Protein AF-A0A291DCD2-F1 (afdb_monomer)

Sequence (200 aa):
MTTTWNVEERHLKALTCTVEKMEAAGEKPYAVVFTERDSWAWDHTIKTLWKEEFGTLEDILHWFQSDPKPAQKDFCETISGGHRDSGEQLYAAPSVPVKEDVYIWWNHDELTGEPGPRTVLVDAGYADEDDLSNPHSEEWEDMERLTVHSEPLPLTVENLSVYMTEEVFTQYQDERIELIPARQVLEELTEHFAQQTEQD

Foldseek 3Di:
DAEEEPDDPVCLVVQVVQCVVCVVVVAFKKWKKKWFDDPVPNPYIYIYTPVSHIDGLVVVLVCCVPPPDPVPPDQWPKDAQQAHPVGKGKALAQLHGDHAIKTAGLPVVPDPDDPDKGKIFIDPPPDDPVQSNDRPRPVRVVTDIGIIDNDGDDRDSVSVQVQQVDQSVDDPGRIHIHIGGSVVVSVVVVVNVVVVVVVD

Mean predicted aligned error: 9.65 Å

Organism: NCBI:txid43675

Secondary structure (DSSP, 8-state):
-EEEESS-HHHHHHHHHHHHHHHHTT---EEEEEEEE-TTTSSEEEEEEGGG--B-HHHHHHHHHHS--GGG--SEEEESTTB-TTSPEEEEETTEE--S-EEEETTGGG-TT-S--EEEEEE-S-S-HHHHH-TT-THHHHSEEEEEBSSPPP--HHHHHHHTTS--S-SS-SEEEEEEEHHHHHHHHHHHHHHHHHH-

Nearest PDB structures (foldseek):
  5zva-assembly1_A  TM=4.370E-01  e=6.089E+00  Homo sapiens
  8fn6-assembly1_1  TM=2.589E-01  e=4.465E+00  Trypanosoma brucei

Solvent-accessible surface area (backbone atoms only — not comparable to full-atom values): 11628 Å² total; per-residue (Å²): 119,53,75,48,62,77,71,55,78,87,48,50,65,57,54,52,52,50,51,54,53,39,46,74,73,73,47,66,47,28,28,48,34,39,39,31,45,40,90,89,65,84,45,36,36,43,36,35,58,46,93,76,53,69,31,40,62,66,51,48,52,49,43,55,74,73,61,67,53,82,82,56,72,51,72,24,55,76,26,62,62,20,37,44,96,90,64,37,44,33,20,66,46,70,69,35,70,36,68,58,61,35,17,36,48,81,61,56,93,78,57,83,86,72,84,72,69,43,69,30,38,41,46,86,74,84,68,52,74,71,48,50,70,36,64,81,39,70,63,69,76,73,41,50,75,44,71,32,26,81,58,72,66,71,91,41,65,70,55,49,59,61,50,27,74,44,74,78,58,72,92,84,56,55,52,42,59,36,66,40,51,37,69,60,54,52,50,53,52,52,52,53,54,54,54,55,66,74,76,111

Radius of gyration: 22.14 Å; Cα contacts (8 Å, |Δi|>4): 299; chains: 1; bounding box: 52×40×58 Å

Structure (mmCIF, N/CA/C/O backbone):
data_AF-A0A291DCD2-F1
#
_entry.id   AF-A0A291DCD2-F1
#
loop_
_atom_site.group_PDB
_atom_site.id
_atom_site.type_symbol
_atom_site.label_atom_id
_atom_site.label_alt_id
_atom_site.label_comp_id
_atom_site.label_asym_id
_atom_site.label_entity_id
_atom_site.label_seq_id
_atom_site.pdbx_PDB_ins_code
_atom_site.Cartn_x
_atom_site.Cartn_y
_atom_site.Cartn_z
_atom_site.occupancy
_atom_site.B_iso_or_equiv
_atom_site.auth_seq_id
_atom_site.auth_comp_id
_atom_site.auth_asym_id
_atom_site.auth_atom_id
_atom_site.pdbx_PDB_model_num
ATOM 1 N N . MET A 1 1 ? -0.090 20.788 17.893 1.00 61.41 1 MET A N 1
ATOM 2 C CA . MET A 1 1 ? -0.536 20.088 16.679 1.00 61.41 1 MET A CA 1
ATOM 3 C C . MET A 1 1 ? -1.964 19.674 16.913 1.00 61.41 1 MET A C 1
ATOM 5 O O . MET A 1 1 ? -2.241 19.127 17.975 1.00 61.41 1 MET A O 1
ATOM 9 N N . THR A 1 2 ? -2.848 20.004 15.985 1.00 75.94 2 THR A N 1
ATOM 10 C CA . THR A 1 2 ? -4.263 19.640 16.070 1.00 75.94 2 THR A CA 1
ATOM 11 C C . THR A 1 2 ? -4.472 18.413 15.201 1.00 75.94 2 THR A C 1
ATOM 13 O O . THR A 1 2 ? -4.221 18.476 14.000 1.00 75.94 2 THR A O 1
ATOM 16 N N . THR A 1 3 ? -4.914 17.312 15.804 1.00 83.06 3 THR A N 1
ATOM 17 C CA . THR A 1 3 ? -5.262 16.088 15.074 1.00 83.06 3 THR A CA 1
ATOM 18 C C . THR A 1 3 ? -6.767 16.035 14.876 1.00 83.06 3 THR A C 1
ATOM 20 O O . THR A 1 3 ? -7.504 16.298 15.824 1.00 83.06 3 THR A O 1
ATOM 23 N N . THR A 1 4 ? -7.234 15.690 13.681 1.00 86.88 4 THR A N 1
ATOM 24 C CA . THR A 1 4 ? -8.647 15.389 13.407 1.00 86.88 4 THR A CA 1
ATOM 25 C C . THR A 1 4 ? -8.821 13.933 13.012 1.00 86.88 4 THR A C 1
ATOM 27 O O . THR A 1 4 ? -7.891 13.309 12.506 1.00 86.88 4 THR A O 1
ATOM 30 N N . TRP A 1 5 ? -10.017 13.398 13.261 1.00 91.44 5 TRP A N 1
ATOM 31 C CA . TRP A 1 5 ? -10.404 12.042 12.890 1.00 91.44 5 TRP A CA 1
ATOM 32 C C . TRP A 1 5 ? -11.692 12.047 12.065 1.00 91.44 5 TRP A C 1
ATOM 34 O O . TRP A 1 5 ? -12.580 12.861 12.312 1.00 91.44 5 TRP A O 1
ATOM 44 N N . ASN A 1 6 ? -11.836 11.102 11.130 1.00 92.12 6 ASN A N 1
ATOM 45 C CA . ASN A 1 6 ? -13.122 10.831 10.465 1.00 92.12 6 ASN A CA 1
ATOM 46 C C . ASN A 1 6 ? -14.129 10.088 11.366 1.00 92.12 6 ASN A C 1
ATOM 48 O O . ASN A 1 6 ? -15.282 9.908 10.987 1.00 92.12 6 ASN A O 1
ATOM 52 N N . VAL A 1 7 ? -13.692 9.625 12.537 1.00 91.31 7 VAL A N 1
ATOM 53 C CA . VAL A 1 7 ? -14.527 8.926 13.514 1.00 91.31 7 VAL A CA 1
ATOM 54 C C . VAL A 1 7 ? -15.260 9.950 14.376 1.00 91.31 7 VAL A C 1
ATOM 56 O O . VAL A 1 7 ? -14.662 10.904 14.861 1.00 91.31 7 VAL A O 1
ATOM 59 N N . GLU A 1 8 ? -16.551 9.732 14.615 1.00 90.19 8 GLU A N 1
ATOM 60 C CA . GLU A 1 8 ? -17.334 10.525 15.566 1.00 90.19 8 GLU A CA 1
ATOM 61 C C . GLU A 1 8 ? -17.331 9.887 16.967 1.00 90.19 8 GLU A C 1
ATOM 63 O O . GLU A 1 8 ? -17.362 8.660 17.094 1.00 90.19 8 GLU A O 1
ATOM 68 N N . GLU A 1 9 ? -17.415 10.697 18.031 1.00 89.56 9 GLU A N 1
ATOM 69 C CA . GLU A 1 9 ? -17.421 10.221 19.430 1.00 89.56 9 GLU A CA 1
ATOM 70 C C . GLU A 1 9 ? -18.488 9.139 19.679 1.00 89.56 9 GLU A C 1
ATOM 72 O O . GLU A 1 9 ? -18.251 8.135 20.356 1.00 89.56 9 GLU A O 1
ATOM 77 N N . ARG A 1 10 ? -19.666 9.281 19.053 1.00 89.75 10 ARG A N 1
ATOM 78 C CA . ARG A 1 10 ? -20.766 8.308 19.163 1.00 89.75 10 ARG A CA 1
ATOM 79 C C . ARG A 1 10 ? -20.384 6.891 18.705 1.00 89.75 10 ARG A C 1
ATOM 81 O O . ARG A 1 10 ? -21.038 5.933 19.122 1.00 89.75 10 ARG A O 1
ATOM 88 N N . HIS A 1 11 ? -19.359 6.740 17.864 1.00 91.62 11 HIS A N 1
ATOM 89 C CA . HIS A 1 11 ? -18.881 5.449 17.362 1.00 91.62 11 HIS A CA 1
ATOM 90 C C . HIS A 1 11 ? -17.884 4.775 18.318 1.00 91.62 11 HIS A C 1
ATOM 92 O O . HIS A 1 11 ? -17.737 3.553 18.262 1.00 91.62 11 HIS A O 1
ATOM 98 N N . LEU A 1 12 ? -17.274 5.514 19.256 1.00 92.06 12 LEU A N 1
ATOM 99 C CA . LEU A 1 12 ? -16.228 5.001 20.151 1.00 92.06 12 LEU A CA 1
ATOM 100 C C . LEU A 1 12 ? -16.689 3.762 20.931 1.00 92.06 12 LEU A C 1
ATOM 102 O O . LEU A 1 12 ? -15.985 2.760 21.004 1.00 92.06 12 LEU A O 1
ATOM 106 N N . LYS A 1 13 ? -17.923 3.776 21.448 1.00 92.38 13 LYS A N 1
ATOM 107 C CA . LYS A 1 13 ? -18.481 2.630 22.184 1.00 92.38 13 LYS A CA 1
ATOM 108 C C . LYS A 1 13 ? -18.613 1.374 21.317 1.00 92.38 13 LYS A C 1
ATOM 110 O O . LYS A 1 13 ? -18.404 0.266 21.812 1.00 92.38 13 LYS A O 1
ATOM 115 N N . ALA A 1 14 ? -19.013 1.533 20.056 1.00 93.12 14 ALA A N 1
ATOM 116 C CA . ALA A 1 14 ? -19.159 0.410 19.137 1.00 93.12 14 ALA A CA 1
ATOM 117 C C . ALA A 1 14 ? -17.785 -0.181 18.797 1.00 93.12 14 ALA A C 1
ATOM 119 O O . ALA A 1 14 ? -17.604 -1.389 18.926 1.00 93.12 14 ALA A O 1
ATOM 120 N N . LEU A 1 15 ? -16.817 0.682 18.484 1.00 94.50 15 LEU A N 1
ATOM 121 C CA . LEU A 1 15 ? -15.428 0.319 18.211 1.00 94.50 15 LEU A CA 1
ATOM 122 C C . LEU A 1 15 ? -14.786 -0.437 19.384 1.00 94.50 15 LEU A C 1
ATOM 124 O O . LEU A 1 15 ? -14.253 -1.529 19.192 1.00 94.50 15 LEU A O 1
ATOM 128 N N . THR A 1 16 ? -14.924 0.071 20.613 1.00 94.88 16 THR A N 1
ATOM 129 C CA . THR A 1 16 ? -14.426 -0.609 21.820 1.00 94.88 16 THR A CA 1
ATOM 130 C C . THR A 1 16 ? -15.050 -1.991 21.991 1.00 94.88 16 THR A C 1
ATOM 132 O O . THR A 1 16 ? -14.340 -2.963 22.244 1.00 94.88 16 THR A O 1
ATOM 135 N N . CYS A 1 17 ? -16.367 -2.113 21.797 1.00 94.50 17 CYS A N 1
ATOM 136 C CA . CYS A 1 17 ? -17.054 -3.399 21.907 1.00 94.50 17 CYS A CA 1
ATOM 137 C C . CYS A 1 17 ? -16.580 -4.407 20.846 1.00 94.50 17 CYS A C 1
ATOM 139 O O . CYS A 1 17 ? -16.501 -5.602 21.133 1.00 94.50 17 CYS A O 1
ATOM 141 N N . THR A 1 18 ? -16.269 -3.946 19.633 1.00 94.50 18 THR A N 1
ATOM 142 C CA . THR A 1 18 ? -15.696 -4.789 18.576 1.00 94.50 18 THR A CA 1
ATOM 143 C C . THR A 1 18 ? -14.323 -5.317 18.986 1.00 94.50 18 THR A C 1
ATOM 145 O O . THR A 1 18 ? -14.131 -6.532 18.975 1.00 94.50 18 THR A O 1
ATOM 148 N N . VAL A 1 19 ? -13.415 -4.448 19.448 1.00 95.31 19 VAL A N 1
ATOM 149 C CA . VAL A 1 19 ? -12.075 -4.856 19.917 1.00 95.31 19 VAL A CA 1
ATOM 150 C C . VAL A 1 19 ? -12.165 -5.880 21.044 1.00 95.31 19 VAL A C 1
ATOM 152 O O . VAL A 1 19 ? -11.527 -6.927 20.977 1.00 95.31 19 VAL A O 1
ATOM 155 N N . GLU A 1 20 ? -13.004 -5.631 22.051 1.00 95.88 20 GLU A N 1
ATOM 156 C CA . GLU A 1 20 ? -13.178 -6.549 23.182 1.00 95.88 20 GLU A CA 1
ATOM 157 C C . GLU A 1 20 ? -13.692 -7.929 22.754 1.00 95.88 20 GLU A C 1
ATOM 159 O O . GLU A 1 20 ? -13.271 -8.944 23.307 1.00 95.88 20 GLU A O 1
ATOM 164 N N . LYS A 1 21 ? -14.595 -7.990 21.767 1.00 96.19 21 LYS A N 1
ATOM 165 C CA . LYS A 1 21 ? -15.105 -9.262 21.237 1.00 96.19 21 LYS A CA 1
ATOM 166 C C . LYS A 1 21 ? -14.031 -10.046 20.490 1.00 96.19 21 LYS A C 1
ATOM 168 O O . LYS A 1 21 ? -13.937 -11.252 20.702 1.00 96.19 21 LYS A O 1
ATOM 173 N N . MET A 1 22 ? -13.246 -9.375 19.649 1.00 96.00 22 MET A N 1
ATOM 174 C CA . MET A 1 22 ? -12.150 -10.000 18.898 1.00 96.00 22 MET A CA 1
ATOM 175 C C . MET A 1 22 ? -11.080 -10.537 19.855 1.00 96.00 22 MET A C 1
ATOM 177 O O . MET A 1 22 ? -10.714 -11.709 19.801 1.00 96.00 22 MET A O 1
ATOM 181 N N . GLU A 1 23 ? -10.658 -9.731 20.832 1.00 94.94 23 GLU A N 1
ATOM 182 C CA . GLU A 1 23 ? -9.693 -10.168 21.848 1.00 94.94 23 GLU A CA 1
ATOM 183 C C . GLU A 1 23 ? -10.229 -11.329 22.702 1.00 94.94 23 GLU A C 1
ATOM 185 O O . GLU A 1 23 ? -9.489 -12.265 23.010 1.00 94.94 23 GLU A O 1
ATOM 190 N N . ALA A 1 24 ? -11.521 -11.324 23.051 1.00 95.62 24 ALA A N 1
ATOM 191 C CA . ALA A 1 24 ? -12.153 -12.437 23.761 1.00 95.62 24 ALA A CA 1
ATOM 192 C C . ALA A 1 24 ? -12.205 -13.729 22.923 1.00 95.62 24 ALA A C 1
ATOM 194 O O . ALA A 1 24 ? -12.224 -14.824 23.491 1.00 95.62 24 ALA A O 1
ATOM 195 N N . ALA A 1 25 ? -12.205 -13.614 21.593 1.00 95.38 25 ALA A N 1
ATOM 196 C CA . ALA A 1 25 ? -12.062 -14.734 20.665 1.00 95.38 25 ALA A CA 1
ATOM 197 C C . ALA A 1 25 ? -10.597 -15.183 20.478 1.00 95.38 25 ALA A C 1
ATOM 199 O O . ALA A 1 25 ? -10.348 -16.204 19.838 1.00 95.38 25 ALA A O 1
ATOM 200 N N . GLY A 1 26 ? -9.630 -14.478 21.077 1.00 92.81 26 GLY A N 1
ATOM 201 C CA . GLY A 1 26 ? -8.197 -14.751 20.945 1.00 92.81 26 GLY A CA 1
ATOM 202 C C . GLY A 1 26 ? -7.556 -14.127 19.704 1.00 92.81 26 GLY A C 1
ATOM 203 O O . GLY A 1 26 ? -6.420 -14.467 19.371 1.00 92.81 26 GLY A O 1
ATOM 204 N N . GLU A 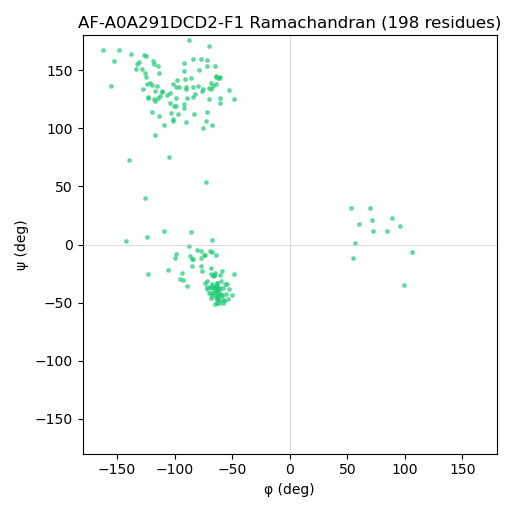1 27 ? -8.265 -13.231 19.022 1.00 94.12 27 GLU A N 1
ATOM 205 C CA . GLU A 1 27 ? -7.782 -12.527 17.838 1.00 94.12 27 GLU A CA 1
ATOM 206 C C . GLU A 1 27 ? -6.958 -11.293 18.225 1.00 94.12 27 GLU A C 1
ATOM 208 O O . GLU A 1 27 ? -7.052 -10.766 19.337 1.00 94.12 27 GLU A O 1
ATOM 213 N N . LYS A 1 28 ? -6.138 -10.821 17.282 1.00 90.56 28 LYS A N 1
ATOM 214 C CA . LYS A 1 28 ? -5.374 -9.577 17.413 1.00 90.56 28 LYS A CA 1
ATOM 215 C C . LYS A 1 28 ? -5.970 -8.533 16.470 1.00 90.56 28 LYS A C 1
ATOM 217 O O . LYS A 1 28 ? -5.732 -8.633 15.267 1.00 90.56 28 LYS A O 1
ATOM 222 N N . PRO A 1 29 ? -6.757 -7.575 16.984 1.00 92.38 29 PRO A N 1
ATOM 223 C CA . PRO A 1 29 ? -7.374 -6.555 16.153 1.00 92.38 29 PRO A CA 1
ATOM 224 C C . PRO A 1 29 ? -6.382 -5.442 15.803 1.00 92.38 29 PRO A C 1
ATOM 226 O O . PRO A 1 29 ? -5.659 -4.921 16.659 1.00 92.38 29 PRO A O 1
ATOM 229 N N . TYR A 1 30 ? -6.411 -5.042 14.542 1.00 90.69 30 TYR A N 1
ATOM 230 C CA . TYR A 1 30 ? -5.634 -3.956 13.968 1.00 90.69 30 TYR A CA 1
ATOM 231 C C . TYR A 1 30 ? -6.551 -2.963 13.257 1.00 90.69 30 TYR A C 1
ATOM 233 O O . TYR A 1 30 ? -7.712 -3.243 12.949 1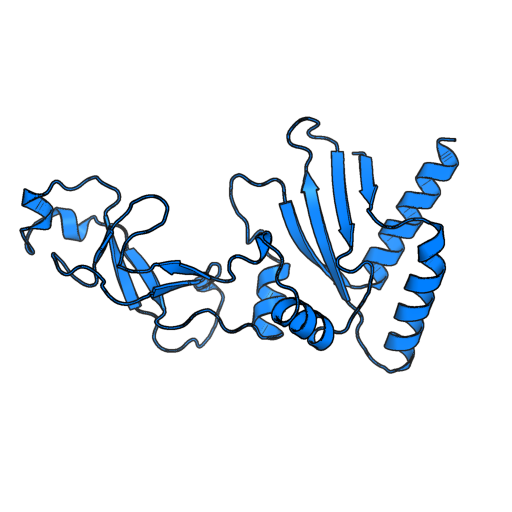.00 90.69 30 TYR A O 1
ATOM 241 N N . ALA A 1 31 ? -5.997 -1.789 13.008 1.00 89.31 31 ALA A N 1
ATOM 242 C CA . ALA A 1 31 ? -6.606 -0.702 12.278 1.00 89.31 31 ALA A CA 1
ATOM 243 C C . ALA A 1 31 ? -5.687 -0.294 11.133 1.00 89.31 31 ALA A C 1
ATOM 245 O O . ALA A 1 31 ? -4.469 -0.257 11.309 1.00 89.31 31 ALA A O 1
ATOM 246 N N . VAL A 1 32 ? -6.278 0.080 10.004 1.00 86.19 32 VAL A N 1
ATOM 247 C CA . VAL A 1 32 ? -5.562 0.786 8.941 1.00 86.19 32 VAL A CA 1
ATOM 248 C C . VAL A 1 32 ? -5.904 2.261 9.070 1.00 86.19 32 VAL A C 1
ATOM 250 O O . VAL A 1 32 ? -7.078 2.632 8.998 1.00 86.19 32 VAL A O 1
ATOM 253 N N . VAL A 1 33 ? -4.891 3.092 9.292 1.00 86.00 33 VAL A N 1
ATOM 254 C CA . VAL A 1 33 ? -5.039 4.537 9.474 1.00 86.00 33 VAL A CA 1
ATOM 255 C C . VAL A 1 33 ? -4.296 5.254 8.359 1.00 86.00 33 VAL A C 1
ATOM 257 O O . VAL A 1 33 ? -3.112 5.017 8.154 1.00 86.00 33 VAL A O 1
ATOM 260 N N . PHE A 1 34 ? -4.996 6.131 7.647 1.00 82.62 34 PHE A N 1
ATOM 261 C CA . PHE A 1 34 ? -4.379 7.076 6.722 1.00 82.62 34 PHE A CA 1
ATOM 262 C C . PHE A 1 34 ? -4.100 8.368 7.483 1.00 82.62 34 PHE A C 1
ATOM 264 O O . PHE A 1 34 ? -5.025 8.956 8.042 1.00 82.62 34 PHE A O 1
ATOM 271 N N . THR A 1 35 ? -2.844 8.783 7.544 1.00 80.31 35 THR A N 1
ATOM 272 C CA . THR A 1 35 ? -2.396 9.979 8.254 1.00 80.31 35 THR A CA 1
ATOM 273 C C . THR A 1 35 ? -1.893 10.992 7.239 1.00 80.31 35 THR A C 1
ATOM 275 O O . THR A 1 35 ? -0.831 10.796 6.664 1.00 80.31 35 THR A O 1
ATOM 278 N N . GLU A 1 36 ? -2.626 12.085 7.058 1.00 79.00 36 GLU A N 1
ATOM 279 C CA . GLU A 1 36 ? -2.264 13.215 6.205 1.00 79.00 36 GLU A CA 1
ATOM 280 C C . GLU A 1 36 ? -1.724 14.383 7.052 1.00 79.00 36 GLU A C 1
ATOM 282 O O . GLU A 1 36 ? -2.279 14.723 8.101 1.00 79.00 36 GLU A O 1
ATOM 287 N N . ARG A 1 37 ? -0.657 15.048 6.607 1.00 71.25 37 ARG A N 1
ATOM 288 C CA . ARG A 1 37 ? -0.276 16.389 7.072 1.00 71.25 37 ARG A CA 1
ATOM 289 C C . ARG A 1 37 ? -0.939 17.438 6.188 1.00 71.25 37 ARG A C 1
ATOM 291 O O . ARG A 1 37 ? -0.925 17.368 4.967 1.00 71.25 37 ARG A O 1
ATOM 298 N N . ASP A 1 38 ? -1.521 18.458 6.796 1.00 65.19 38 ASP A N 1
ATOM 299 C CA . ASP A 1 38 ? -2.012 19.574 5.997 1.00 65.19 38 ASP A CA 1
ATOM 300 C C . ASP A 1 38 ? -0.812 20.393 5.482 1.00 65.19 38 ASP A C 1
ATOM 302 O O . ASP A 1 38 ? -0.184 21.136 6.250 1.00 65.19 38 ASP A O 1
ATOM 306 N N . SER A 1 39 ? -0.507 20.259 4.183 1.00 57.03 39 SER A N 1
ATOM 307 C CA . SER A 1 39 ? 0.534 21.022 3.463 1.00 57.03 39 SER A CA 1
ATOM 308 C C . SER A 1 39 ? 0.479 22.535 3.706 1.00 57.03 39 SER A C 1
ATOM 310 O O . SER A 1 39 ? 1.499 23.221 3.581 1.00 57.03 39 SER A O 1
ATOM 312 N N . TRP A 1 40 ? -0.690 23.081 4.057 1.00 55.59 40 TRP A N 1
ATOM 313 C CA . TRP A 1 40 ? -0.888 24.516 4.255 1.00 55.59 40 TRP A CA 1
ATOM 314 C C . TRP A 1 40 ? -0.707 24.971 5.704 1.00 55.59 40 TRP A C 1
ATOM 316 O O . TRP A 1 40 ? -0.373 26.139 5.923 1.00 55.59 40 TRP A O 1
ATOM 326 N N . ALA A 1 41 ? -0.895 24.084 6.686 1.00 58.44 41 ALA A N 1
ATOM 327 C CA . ALA A 1 41 ? -0.894 24.447 8.105 1.00 58.44 41 ALA A CA 1
ATOM 328 C C . ALA A 1 41 ? 0.376 24.020 8.862 1.00 58.44 41 ALA A C 1
ATOM 330 O O . ALA A 1 41 ? 0.694 24.637 9.874 1.00 58.44 41 ALA A O 1
ATOM 331 N N . TRP A 1 42 ? 1.140 23.023 8.390 1.00 56.81 42 TRP A N 1
ATOM 332 C CA . TRP A 1 42 ? 2.340 22.448 9.050 1.00 56.81 42 TRP A CA 1
ATOM 333 C C . TRP A 1 42 ? 2.140 21.945 10.504 1.00 56.81 42 TRP A C 1
ATOM 335 O O . TRP A 1 42 ? 3.010 21.252 11.033 1.00 56.81 42 TRP A O 1
ATOM 345 N N . ASP A 1 43 ? 1.014 22.246 11.157 1.00 68.06 43 ASP A N 1
ATOM 346 C CA . ASP A 1 43 ? 0.664 21.878 12.531 1.00 68.06 43 ASP A CA 1
ATOM 347 C C . ASP A 1 43 ? -0.667 21.110 12.647 1.00 68.06 43 ASP A C 1
ATOM 349 O O . ASP A 1 43 ? -1.107 20.809 13.765 1.00 68.06 43 ASP A O 1
ATOM 353 N N . HIS A 1 44 ? -1.278 20.759 11.511 1.00 73.94 44 HIS A N 1
ATOM 354 C CA . HIS A 1 44 ? -2.512 19.986 11.434 1.00 73.94 44 HIS A CA 1
ATOM 355 C C . HIS A 1 44 ? -2.262 18.591 10.858 1.00 73.94 44 HIS A C 1
ATOM 357 O O . HIS A 1 44 ? -1.586 18.429 9.841 1.00 73.94 44 HIS A O 1
ATOM 363 N N . THR A 1 45 ? -2.807 17.579 11.529 1.00 83.44 45 THR A N 1
ATOM 364 C CA . THR A 1 45 ? -2.736 16.177 11.109 1.00 83.44 45 THR A CA 1
ATOM 365 C C . THR A 1 45 ? -4.150 15.637 10.969 1.00 83.44 45 THR A C 1
ATOM 367 O O . THR A 1 45 ? -4.943 15.721 11.904 1.00 83.44 45 THR A O 1
ATOM 370 N N . ILE A 1 46 ? -4.474 15.079 9.813 1.00 85.12 46 ILE A N 1
ATOM 371 C CA . ILE A 1 46 ? -5.768 14.459 9.540 1.00 85.12 46 ILE A CA 1
ATOM 372 C C . ILE A 1 46 ? -5.551 12.952 9.583 1.00 85.12 46 ILE A C 1
ATOM 374 O O . ILE A 1 46 ? -4.721 12.425 8.852 1.00 85.12 46 ILE A O 1
ATOM 378 N N . LYS A 1 47 ? -6.272 12.253 10.456 1.00 88.75 47 LYS A N 1
ATOM 379 C CA . LYS A 1 47 ? -6.251 10.793 10.540 1.00 88.75 47 LYS A CA 1
ATOM 380 C C . LYS A 1 47 ? -7.583 10.218 10.075 1.00 88.75 47 LYS A C 1
ATOM 382 O O . LYS A 1 47 ? -8.650 10.621 10.531 1.00 88.75 47 LYS A O 1
ATOM 387 N N . THR A 1 48 ? -7.531 9.225 9.201 1.00 88.62 48 THR A N 1
ATOM 388 C CA . THR A 1 48 ? -8.708 8.524 8.691 1.00 88.62 48 THR A CA 1
ATOM 389 C C . THR A 1 48 ? -8.612 7.048 9.049 1.00 88.62 48 THR A C 1
ATOM 391 O O . THR A 1 48 ? -7.758 6.333 8.530 1.00 88.62 48 THR A O 1
ATOM 394 N N . LEU A 1 49 ? -9.513 6.574 9.913 1.00 89.56 49 LEU A N 1
ATOM 395 C CA . LEU A 1 49 ? -9.712 5.152 10.172 1.00 89.56 49 LEU A CA 1
ATOM 396 C C . LEU A 1 49 ? -10.400 4.520 8.960 1.00 89.56 49 LEU A C 1
ATOM 398 O O . LEU A 1 49 ? -11.557 4.828 8.649 1.00 89.56 49 LEU A O 1
ATOM 402 N N . TRP A 1 50 ? -9.693 3.630 8.268 1.00 85.44 50 TRP A N 1
ATOM 403 C CA . TRP A 1 50 ? -10.232 2.967 7.091 1.00 85.44 50 TRP A CA 1
ATOM 404 C C . TRP A 1 50 ? -11.431 2.093 7.441 1.00 85.44 50 TRP A C 1
ATOM 406 O O . TRP A 1 50 ? -11.428 1.405 8.459 1.00 85.44 50 TRP A O 1
ATOM 416 N N . LYS A 1 51 ? -12.466 2.145 6.592 1.00 84.38 51 LYS A N 1
ATOM 417 C CA . LYS A 1 51 ? -13.769 1.488 6.798 1.00 84.38 51 LYS A CA 1
ATOM 418 C C . LYS A 1 51 ? -14.483 1.892 8.097 1.00 84.38 51 LYS A C 1
ATOM 420 O O . LYS A 1 51 ? -15.582 1.408 8.318 1.00 84.38 51 LYS A O 1
ATOM 425 N N . GLU A 1 52 ? -13.906 2.794 8.900 1.00 88.00 52 GLU A N 1
ATOM 426 C CA . GLU A 1 52 ? -14.335 3.087 10.271 1.00 88.00 52 GLU A CA 1
ATOM 427 C C . GLU A 1 52 ? -14.423 1.818 11.147 1.00 88.00 52 GLU A C 1
ATOM 429 O O . GLU A 1 52 ? -15.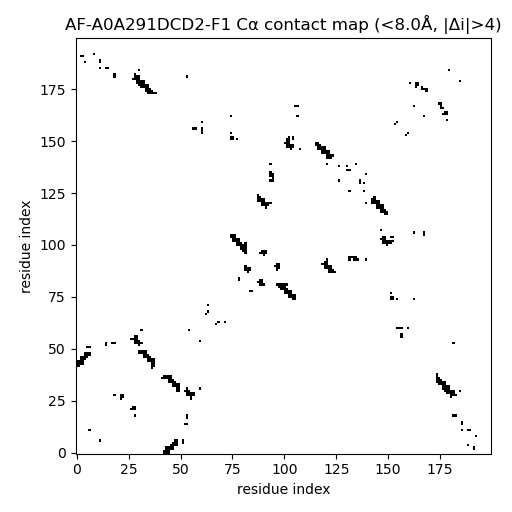260 1.732 12.044 1.00 88.00 52 GLU A O 1
ATOM 434 N N . GLU A 1 53 ? -13.567 0.819 10.890 1.00 89.06 53 GLU A N 1
ATOM 435 C CA . GLU A 1 53 ? -13.635 -0.516 11.500 1.00 89.06 53 GLU A CA 1
ATOM 436 C C . GLU A 1 53 ? -12.251 -1.055 11.917 1.00 89.06 53 GLU A C 1
ATOM 438 O O . GLU A 1 53 ? -11.205 -0.571 11.484 1.00 89.06 53 GLU A O 1
ATOM 443 N N . PHE A 1 54 ? -12.259 -2.086 12.770 1.00 93.19 54 PHE A N 1
ATOM 444 C CA . PHE A 1 54 ? -11.079 -2.872 13.144 1.00 93.19 54 PHE A CA 1
ATOM 445 C C . PHE A 1 54 ? -11.218 -4.302 12.632 1.00 93.19 54 PHE A C 1
ATOM 447 O O . PHE A 1 54 ? -12.327 -4.831 12.572 1.00 93.19 54 PHE A O 1
ATOM 454 N N . GLY A 1 55 ? -10.094 -4.925 12.291 1.00 90.56 55 GLY A N 1
ATOM 455 C CA . GLY A 1 55 ? -10.063 -6.257 11.694 1.00 90.56 55 GLY A CA 1
ATOM 456 C C . GLY A 1 55 ? -8.822 -7.043 12.093 1.00 90.56 55 GLY A C 1
ATOM 457 O O . GLY A 1 55 ? -7.866 -6.494 12.644 1.00 90.56 55 GLY A O 1
ATOM 458 N N . THR A 1 56 ? -8.831 -8.343 11.823 1.00 91.06 56 THR A N 1
ATOM 459 C CA . THR A 1 56 ? -7.606 -9.151 11.815 1.00 91.06 56 THR A CA 1
ATOM 460 C C . THR A 1 56 ? -6.726 -8.774 10.619 1.00 91.06 56 THR A C 1
ATOM 462 O O . THR A 1 56 ? -7.148 -8.035 9.726 1.00 91.06 56 THR A O 1
ATOM 465 N N . LEU A 1 57 ? -5.494 -9.284 10.566 1.00 87.50 57 LEU A N 1
ATOM 466 C CA . LEU A 1 57 ? -4.633 -9.070 9.397 1.00 87.50 57 LEU A CA 1
ATOM 467 C C . LEU A 1 57 ? -5.235 -9.699 8.136 1.00 87.50 57 LEU A C 1
ATOM 469 O O . LEU A 1 57 ? -5.091 -9.156 7.044 1.00 87.50 57 LEU A O 1
ATOM 473 N N . GLU A 1 58 ? -5.943 -10.815 8.288 1.00 87.81 58 GLU A N 1
ATOM 474 C CA . GLU A 1 58 ? -6.669 -11.493 7.223 1.00 87.81 58 GLU A CA 1
ATOM 475 C C . GLU A 1 58 ? -7.869 -10.674 6.731 1.00 87.81 58 GLU A C 1
ATOM 477 O O . GLU A 1 58 ? -8.076 -10.571 5.520 1.00 87.81 58 GLU A O 1
ATOM 482 N N . ASP A 1 59 ? -8.627 -10.053 7.641 1.00 89.31 59 ASP A N 1
ATOM 483 C CA . ASP A 1 59 ? -9.718 -9.144 7.268 1.00 89.31 59 ASP A CA 1
ATOM 484 C C . ASP A 1 59 ? -9.172 -7.938 6.504 1.00 89.31 59 ASP A C 1
ATOM 486 O O . ASP A 1 59 ? -9.674 -7.598 5.435 1.00 89.31 59 ASP A O 1
ATOM 490 N N . ILE A 1 60 ? -8.094 -7.333 7.010 1.00 86.31 60 ILE A N 1
ATOM 491 C CA . ILE A 1 60 ? -7.434 -6.192 6.373 1.00 86.31 60 ILE A CA 1
ATOM 492 C C . ILE A 1 60 ? -6.931 -6.579 4.984 1.00 86.31 60 ILE A C 1
ATOM 494 O O . ILE A 1 60 ? -7.225 -5.884 4.013 1.00 86.31 60 ILE A O 1
ATOM 498 N N . LEU A 1 61 ? -6.246 -7.716 4.854 1.00 83.69 61 LEU A N 1
ATOM 499 C CA . LEU A 1 61 ? -5.828 -8.255 3.563 1.00 83.69 61 LEU A CA 1
ATOM 500 C C . LEU A 1 61 ? -7.020 -8.388 2.602 1.00 83.69 61 LEU A C 1
ATOM 502 O O . LEU A 1 61 ? -6.946 -7.953 1.452 1.00 83.69 61 LEU A O 1
ATOM 506 N N . HIS A 1 62 ? -8.135 -8.943 3.077 1.00 86.00 62 HIS A N 1
ATOM 507 C CA . HIS A 1 62 ? -9.351 -9.066 2.281 1.00 86.00 62 HIS A CA 1
ATOM 508 C C . HIS A 1 62 ? -9.924 -7.701 1.867 1.00 86.00 62 HIS A C 1
ATOM 510 O O . HIS A 1 62 ? -10.398 -7.543 0.738 1.00 86.00 62 HIS A O 1
ATOM 516 N N . TRP A 1 63 ? -9.863 -6.691 2.735 1.00 85.06 63 TRP A N 1
ATOM 517 C CA . TRP A 1 63 ? -10.285 -5.331 2.401 1.00 85.06 63 TRP A CA 1
ATOM 518 C C . TRP A 1 63 ? -9.426 -4.733 1.287 1.00 85.06 63 TRP A C 1
ATOM 520 O O . TRP A 1 63 ? -9.979 -4.160 0.350 1.00 85.06 63 TRP A O 1
ATOM 530 N N . PHE A 1 64 ? -8.100 -4.916 1.334 1.00 77.81 64 PHE A N 1
ATOM 531 C CA . PHE A 1 64 ? -7.195 -4.435 0.279 1.00 77.81 64 PHE A CA 1
ATOM 532 C C . PHE A 1 64 ? -7.483 -5.115 -1.065 1.00 77.81 64 PHE A C 1
ATOM 534 O O . PHE A 1 64 ? -7.436 -4.471 -2.107 1.00 77.81 64 PHE A O 1
ATOM 541 N N . GLN A 1 65 ? -7.859 -6.394 -1.054 1.00 78.25 65 GLN A N 1
ATOM 542 C CA . GLN A 1 65 ? -8.215 -7.123 -2.275 1.00 78.25 65 GLN A CA 1
ATOM 543 C C . GLN A 1 65 ? -9.584 -6.730 -2.851 1.00 78.25 65 GLN A C 1
ATOM 545 O O . GLN A 1 65 ? -9.786 -6.808 -4.062 1.00 78.25 65 GLN A O 1
ATOM 550 N N . SER A 1 66 ? -10.546 -6.373 -1.997 1.00 81.56 66 SER A N 1
ATOM 551 C CA . SER A 1 66 ? -11.947 -6.173 -2.396 1.00 81.56 66 SER A CA 1
ATOM 552 C C . SER A 1 66 ? -12.318 -4.722 -2.696 1.00 81.56 66 SER A C 1
ATOM 554 O O . SER A 1 66 ? -13.198 -4.490 -3.526 1.00 81.56 66 SER A O 1
ATOM 556 N N . ASP A 1 67 ? -11.671 -3.754 -2.048 1.00 75.50 67 ASP A N 1
ATOM 557 C CA . ASP A 1 67 ? -11.947 -2.324 -2.213 1.00 75.50 67 ASP A CA 1
ATOM 558 C C . ASP A 1 67 ? -10.641 -1.519 -2.233 1.00 75.50 67 ASP A C 1
ATOM 560 O O . ASP A 1 67 ? -10.295 -0.853 -1.246 1.00 75.50 67 ASP A O 1
ATOM 564 N N . PRO A 1 68 ? -9.875 -1.607 -3.335 1.00 66.38 68 PRO A N 1
ATOM 565 C CA . PRO A 1 68 ? -8.590 -0.953 -3.398 1.00 66.38 68 PRO A CA 1
ATOM 566 C C . PRO A 1 68 ? -8.735 0.568 -3.463 1.00 66.38 68 PRO A C 1
ATOM 568 O O . PRO A 1 68 ? -9.417 1.117 -4.332 1.00 66.38 68 PRO A O 1
ATOM 571 N N . LYS A 1 69 ? -8.089 1.280 -2.535 1.00 59.41 69 LYS A N 1
ATOM 572 C CA . LYS A 1 69 ? -8.048 2.751 -2.545 1.00 59.41 69 LYS A CA 1
ATOM 573 C C . LYS A 1 69 ? -7.143 3.272 -3.674 1.00 59.41 69 LYS A C 1
ATOM 575 O O . LYS A 1 69 ? -6.190 2.597 -4.036 1.00 59.41 69 LYS A O 1
ATOM 580 N N . PRO A 1 70 ? -7.359 4.494 -4.197 1.00 49.38 70 PRO A N 1
ATOM 581 C CA . PRO A 1 70 ? -6.483 5.086 -5.216 1.00 49.38 70 PRO A CA 1
ATOM 582 C C . PRO A 1 70 ? -5.007 5.171 -4.795 1.00 49.38 70 PRO A C 1
ATOM 584 O O . PRO A 1 70 ? -4.136 4.965 -5.632 1.00 49.38 70 PRO A O 1
ATOM 587 N N . ALA A 1 71 ? -4.745 5.405 -3.503 1.00 48.50 71 ALA A N 1
ATOM 588 C CA . ALA A 1 71 ? -3.408 5.390 -2.905 1.00 48.50 71 ALA A CA 1
ATOM 589 C C . ALA A 1 71 ? -2.817 3.974 -2.734 1.00 48.50 71 ALA A C 1
ATOM 591 O O . ALA A 1 71 ? -1.648 3.843 -2.414 1.00 48.50 71 ALA A O 1
ATOM 592 N N . GLN A 1 72 ? -3.589 2.900 -2.959 1.00 49.41 72 GLN A N 1
ATOM 593 C CA . GLN A 1 72 ? -3.050 1.532 -3.013 1.00 49.41 72 GLN A CA 1
ATOM 594 C C . GLN A 1 72 ? -2.331 1.219 -4.321 1.00 49.41 72 GLN A C 1
ATOM 596 O O . GLN A 1 72 ? -1.779 0.128 -4.417 1.00 49.41 72 GLN A O 1
ATOM 601 N N . LYS A 1 73 ? -2.347 2.122 -5.313 1.00 49.50 73 LYS A N 1
ATOM 602 C CA . LYS A 1 73 ? -1.411 2.045 -6.434 1.00 49.50 73 LYS A CA 1
ATOM 603 C C . LYS A 1 73 ? -0.017 2.323 -5.886 1.00 49.50 73 LYS A C 1
ATOM 605 O O . LYS A 1 73 ? 0.303 3.460 -5.581 1.00 49.50 73 LYS A O 1
ATOM 610 N N . ASP A 1 74 ? 0.864 1.379 -5.674 1.00 57.44 74 ASP A N 1
ATOM 611 C CA . ASP A 1 74 ? 0.875 -0.055 -5.888 1.00 57.44 74 ASP A CA 1
ATOM 612 C C . ASP A 1 74 ? 1.854 -0.563 -4.815 1.00 57.44 74 ASP A C 1
ATOM 614 O O . ASP A 1 74 ? 2.707 0.198 -4.375 1.00 57.44 74 ASP A O 1
ATOM 618 N N . PHE A 1 75 ? 1.833 -1.820 -4.378 1.00 62.75 75 PHE A N 1
ATOM 619 C CA . PHE A 1 75 ? 2.971 -2.356 -3.597 1.00 62.75 75 PHE A CA 1
ATOM 620 C C . PHE A 1 75 ? 4.272 -2.399 -4.431 1.00 62.75 75 PHE A C 1
ATOM 622 O O . PHE A 1 75 ? 5.364 -2.651 -3.914 1.00 62.75 75 PHE A O 1
ATOM 629 N N . CYS A 1 76 ? 4.141 -2.139 -5.732 1.00 70.00 76 CYS A N 1
ATOM 630 C CA . CYS A 1 76 ? 5.206 -2.041 -6.702 1.00 70.00 76 CYS A CA 1
ATOM 631 C C . CYS A 1 76 ? 4.806 -1.169 -7.903 1.00 70.00 76 CYS A C 1
ATOM 633 O O . CYS A 1 76 ? 3.735 -1.372 -8.462 1.00 70.00 76 CYS A O 1
ATOM 635 N N . GLU A 1 77 ? 5.670 -0.284 -8.391 1.00 78.81 77 GLU A N 1
ATOM 636 C CA . GLU A 1 77 ? 5.435 0.393 -9.674 1.00 78.81 77 GLU A CA 1
ATOM 637 C C . GLU A 1 77 ? 5.346 -0.648 -10.799 1.00 78.81 77 GLU A C 1
ATOM 639 O O . GLU A 1 77 ? 6.249 -1.472 -10.958 1.00 78.81 77 GLU A O 1
ATOM 644 N N . THR A 1 78 ? 4.261 -0.622 -11.577 1.00 85.75 78 THR A N 1
ATOM 645 C CA . THR A 1 78 ? 4.140 -1.432 -12.796 1.00 85.75 78 THR A CA 1
ATOM 646 C C . THR A 1 78 ? 4.641 -0.623 -13.983 1.00 85.75 78 THR A C 1
ATOM 648 O O . THR A 1 78 ? 4.047 0.391 -14.337 1.00 85.75 78 THR A O 1
ATOM 651 N N . ILE A 1 79 ? 5.697 -1.101 -14.634 1.00 87.31 79 ILE A N 1
ATOM 652 C CA . ILE A 1 79 ? 6.242 -0.509 -15.853 1.00 87.31 79 ILE A CA 1
ATOM 653 C C . ILE A 1 79 ? 5.810 -1.363 -17.034 1.00 87.31 79 ILE A C 1
ATOM 655 O O . ILE A 1 79 ? 6.289 -2.486 -17.201 1.00 87.31 79 ILE A O 1
ATOM 659 N N . SER A 1 80 ? 4.963 -0.800 -17.892 1.00 86.94 80 SER A N 1
ATOM 660 C CA . SER A 1 80 ? 4.536 -1.443 -19.134 1.00 86.94 80 SER A CA 1
ATOM 661 C C . SER A 1 80 ? 5.230 -0.832 -20.344 1.00 86.94 80 SER A C 1
ATOM 663 O O . SER A 1 80 ? 5.248 0.382 -20.529 1.00 86.94 80 SER A O 1
ATOM 665 N N . GLY A 1 81 ? 5.799 -1.679 -21.205 1.00 86.50 81 GLY A N 1
ATOM 666 C CA . GLY A 1 81 ? 6.502 -1.226 -22.414 1.00 86.50 81 GLY A CA 1
ATOM 667 C C . GLY A 1 81 ? 7.848 -0.539 -22.145 1.00 86.50 81 GLY A C 1
ATOM 668 O O . GLY A 1 81 ? 8.333 0.215 -22.991 1.00 86.50 81 GLY A O 1
ATOM 669 N N . GLY A 1 82 ? 8.440 -0.791 -20.974 1.00 89.81 82 GLY A N 1
ATOM 670 C CA . GLY A 1 82 ? 9.795 -0.364 -20.628 1.00 89.81 82 GLY A CA 1
ATOM 671 C C . GLY A 1 82 ? 9.971 1.130 -20.359 1.00 89.81 82 GLY A C 1
ATOM 672 O O . GLY A 1 82 ? 11.114 1.559 -20.286 1.00 89.81 82 GLY A O 1
ATOM 673 N N . HIS A 1 83 ? 8.896 1.907 -20.211 1.00 90.94 83 HIS A N 1
ATOM 674 C CA . HIS A 1 83 ? 8.972 3.323 -19.845 1.00 90.94 83 HIS A CA 1
ATOM 675 C C . HIS A 1 83 ? 8.291 3.576 -18.509 1.00 90.94 83 HIS A C 1
ATOM 677 O O . HIS A 1 83 ? 7.154 3.145 -18.311 1.00 90.94 83 HIS A O 1
ATOM 683 N N . ARG A 1 84 ? 8.971 4.301 -17.624 1.00 86.62 84 ARG A N 1
ATOM 684 C CA . ARG A 1 84 ? 8.363 4.803 -16.388 1.00 86.62 84 ARG A CA 1
ATOM 685 C C . ARG A 1 84 ? 7.388 5.930 -16.695 1.00 86.62 84 ARG A C 1
ATOM 687 O O . ARG A 1 84 ? 7.519 6.617 -17.709 1.00 86.62 84 ARG A O 1
ATOM 694 N N . ASP A 1 85 ? 6.467 6.179 -15.771 1.00 78.56 85 ASP A N 1
ATOM 695 C CA . ASP A 1 85 ? 5.533 7.309 -15.863 1.00 78.56 85 ASP A CA 1
ATOM 696 C C . ASP A 1 85 ? 6.255 8.671 -15.895 1.00 78.56 85 ASP A C 1
ATOM 698 O O . ASP A 1 85 ? 5.753 9.635 -16.474 1.00 78.56 85 ASP A O 1
ATOM 702 N N . SER A 1 86 ? 7.456 8.746 -15.315 1.00 79.62 86 SER A N 1
ATOM 703 C CA . SER A 1 86 ? 8.350 9.910 -15.351 1.00 79.62 86 SER A CA 1
ATOM 704 C C . SER A 1 86 ? 9.107 10.081 -16.679 1.00 79.62 86 SER A C 1
ATOM 706 O O . SER A 1 86 ? 9.632 11.165 -16.935 1.00 79.62 86 SER A O 1
ATOM 708 N N . GLY A 1 87 ? 9.084 9.078 -17.564 1.00 84.81 87 GLY A N 1
ATOM 709 C CA . GLY A 1 87 ? 9.613 9.144 -18.930 1.00 84.81 87 GLY A CA 1
ATOM 710 C C . GLY A 1 87 ? 10.926 8.396 -19.177 1.00 84.81 87 GLY A C 1
ATOM 711 O O . GLY A 1 87 ? 11.334 8.299 -20.333 1.00 84.81 87 GLY A O 1
ATOM 712 N N . GLU A 1 88 ? 11.573 7.843 -18.149 1.00 90.62 88 GLU A N 1
ATOM 713 C CA . GLU A 1 88 ? 12.814 7.072 -18.284 1.00 90.62 88 GLU A CA 1
ATOM 714 C C . GLU A 1 88 ? 12.579 5.742 -19.014 1.00 90.62 88 GLU A C 1
ATOM 716 O O . GLU A 1 88 ? 11.604 5.032 -18.745 1.00 90.62 88 GLU A O 1
ATOM 721 N N . GLN A 1 89 ? 13.509 5.373 -19.901 1.00 93.00 89 GLN A N 1
ATOM 722 C CA . GLN A 1 89 ? 13.497 4.104 -20.635 1.00 93.00 89 GLN A CA 1
ATOM 723 C C . GLN A 1 89 ? 14.378 3.062 -19.936 1.00 93.00 89 GLN A C 1
ATOM 725 O O . GLN A 1 89 ? 15.517 3.323 -19.548 1.00 93.00 89 GLN A O 1
ATOM 730 N N . LEU A 1 90 ? 13.861 1.840 -19.831 1.00 94.19 90 LEU A N 1
ATOM 731 C CA . LEU A 1 90 ? 14.546 0.694 -19.242 1.00 94.19 90 LEU A CA 1
ATOM 732 C C . LEU A 1 90 ? 15.185 -0.194 -20.312 1.00 94.19 90 LEU A C 1
ATOM 734 O O . LEU A 1 90 ? 14.562 -0.502 -21.336 1.00 94.19 90 LEU A O 1
ATOM 738 N N . TYR A 1 91 ? 16.375 -0.711 -20.011 1.00 94.62 91 TYR A N 1
ATOM 739 C CA . TYR A 1 91 ? 17.118 -1.642 -20.859 1.00 94.62 91 TYR A CA 1
ATOM 740 C C . TYR A 1 91 ? 17.537 -2.901 -20.089 1.00 94.62 91 TYR A C 1
ATOM 742 O O . TYR A 1 91 ? 18.078 -2.834 -18.989 1.00 94.62 91 TYR A O 1
ATOM 750 N N . ALA A 1 92 ? 17.328 -4.077 -20.680 1.00 93.44 92 ALA A N 1
ATOM 751 C CA . ALA A 1 92 ? 17.768 -5.353 -20.107 1.00 93.44 92 ALA A CA 1
ATOM 752 C C . ALA A 1 92 ? 19.284 -5.585 -20.272 1.00 93.44 92 ALA A C 1
ATOM 754 O O . ALA A 1 92 ? 19.881 -6.380 -19.549 1.00 93.44 92 ALA A O 1
ATOM 755 N N . ALA A 1 93 ? 19.888 -4.922 -21.258 1.00 93.00 93 ALA A N 1
ATOM 756 C CA . ALA A 1 93 ? 21.313 -4.905 -21.579 1.00 93.00 93 ALA A CA 1
ATOM 757 C C . ALA A 1 93 ? 21.592 -3.689 -22.490 1.00 93.00 93 ALA A C 1
ATOM 759 O O . ALA A 1 93 ? 20.629 -3.129 -23.022 1.00 93.00 93 ALA A O 1
ATOM 760 N N . PRO A 1 94 ? 22.860 -3.300 -22.731 1.00 93.62 94 PRO A N 1
ATOM 761 C CA . PRO A 1 94 ? 23.188 -2.208 -23.650 1.00 93.62 94 PRO A CA 1
ATOM 762 C C . PRO A 1 94 ? 22.465 -2.332 -24.996 1.00 93.62 94 PRO A C 1
ATOM 764 O O . PRO A 1 94 ? 22.523 -3.379 -25.647 1.00 93.62 94 PRO A O 1
ATOM 767 N N . SER A 1 95 ? 21.744 -1.277 -25.377 1.00 91.62 95 SER A N 1
ATOM 768 C CA . SER A 1 95 ? 20.921 -1.188 -26.595 1.00 91.62 95 SER A CA 1
ATOM 769 C C . SER A 1 95 ? 19.783 -2.224 -26.709 1.00 91.62 95 SER A C 1
ATOM 771 O O . SER A 1 95 ? 19.244 -2.439 -27.797 1.00 91.62 95 SER A O 1
ATOM 773 N N . VAL A 1 96 ? 19.380 -2.873 -25.608 1.00 94.31 96 VAL A N 1
ATOM 774 C CA . VAL A 1 96 ? 18.275 -3.850 -25.567 1.00 94.31 96 VAL A CA 1
ATOM 775 C C . VAL A 1 96 ? 17.148 -3.343 -24.658 1.00 94.31 96 VAL A C 1
ATOM 777 O O . VAL A 1 96 ? 17.196 -3.581 -23.450 1.00 94.31 96 VAL A O 1
ATOM 780 N N . PRO A 1 97 ? 16.118 -2.670 -25.208 1.00 93.69 97 PRO A N 1
ATOM 781 C CA . PRO A 1 97 ? 14.993 -2.166 -24.423 1.00 93.69 97 PRO A CA 1
ATOM 782 C C . PRO A 1 97 ? 14.186 -3.289 -23.769 1.00 93.69 97 PRO A C 1
ATOM 784 O O . PRO A 1 97 ? 13.978 -4.347 -24.377 1.00 93.69 97 PRO A O 1
ATOM 787 N N . VAL A 1 98 ? 13.679 -3.035 -22.564 1.00 94.19 98 VAL A N 1
ATOM 788 C CA . VAL A 1 98 ? 12.678 -3.890 -21.908 1.00 94.19 98 VAL A CA 1
ATOM 789 C C . VAL A 1 98 ? 11.345 -3.757 -22.648 1.00 94.19 98 VAL A C 1
ATOM 791 O O . VAL A 1 98 ? 10.936 -2.651 -22.998 1.00 94.19 98 VAL A O 1
ATOM 794 N N . LYS A 1 99 ? 10.669 -4.879 -22.925 1.00 91.44 99 LYS A N 1
ATOM 795 C CA . LYS A 1 99 ? 9.409 -4.892 -23.700 1.00 91.44 99 LYS A CA 1
ATOM 796 C C . LYS A 1 99 ? 8.247 -5.534 -22.957 1.00 91.44 99 LYS A C 1
ATOM 798 O O . LYS A 1 99 ? 7.093 -5.275 -23.281 1.00 91.44 99 LYS A O 1
ATOM 803 N N . GLU A 1 100 ? 8.566 -6.412 -22.027 1.00 90.44 100 GLU A N 1
ATOM 804 C CA . GLU A 1 100 ? 7.652 -7.027 -21.085 1.00 90.44 100 GLU A CA 1
ATOM 805 C C . GLU A 1 100 ? 7.287 -6.064 -19.953 1.00 90.44 100 GLU A C 1
ATOM 807 O O . GLU A 1 100 ? 8.012 -5.102 -19.688 1.00 90.44 100 GLU A O 1
ATOM 812 N N . ASP A 1 101 ? 6.174 -6.353 -19.283 1.00 90.38 101 ASP A N 1
ATOM 813 C CA . ASP A 1 101 ? 5.844 -5.682 -18.033 1.00 90.38 101 ASP A CA 1
ATOM 814 C C . ASP A 1 101 ? 6.866 -6.084 -16.965 1.00 90.38 101 ASP A C 1
ATOM 816 O O . ASP A 1 101 ? 7.241 -7.257 -16.845 1.00 90.38 101 ASP A O 1
ATOM 820 N N . VAL A 1 102 ? 7.328 -5.101 -16.201 1.00 90.38 102 VAL A N 1
ATOM 821 C CA . VAL A 1 102 ? 8.213 -5.311 -15.056 1.00 90.38 102 VAL A CA 1
ATOM 822 C C . VAL A 1 102 ? 7.712 -4.523 -13.859 1.00 90.38 102 VAL A C 1
ATOM 824 O O . VAL A 1 102 ? 7.027 -3.515 -14.010 1.00 90.38 102 VAL A O 1
ATOM 827 N N . TYR A 1 103 ? 8.069 -4.985 -12.668 1.00 86.50 103 TYR A N 1
ATOM 828 C CA . TYR A 1 103 ? 7.558 -4.436 -11.419 1.00 86.50 103 TYR A CA 1
ATOM 829 C C . TYR A 1 103 ? 8.714 -3.979 -10.531 1.00 86.50 103 TYR A C 1
ATOM 831 O O . TYR A 1 103 ? 9.624 -4.765 -10.261 1.00 86.50 103 TYR A O 1
ATOM 839 N N . ILE A 1 104 ? 8.685 -2.729 -10.068 1.00 81.69 104 ILE A N 1
ATOM 840 C CA . ILE A 1 104 ? 9.640 -2.211 -9.079 1.00 81.69 104 ILE A CA 1
ATOM 841 C C . ILE A 1 104 ? 8.982 -2.295 -7.715 1.00 81.69 104 ILE A C 1
ATOM 843 O O . ILE A 1 104 ? 8.014 -1.593 -7.452 1.00 81.69 104 ILE A O 1
ATOM 847 N N . TRP A 1 105 ? 9.486 -3.157 -6.844 1.00 80.50 105 TRP A N 1
ATOM 848 C CA . TRP A 1 105 ? 8.942 -3.307 -5.499 1.00 80.50 105 TRP A CA 1
ATOM 849 C C . TRP A 1 105 ? 9.522 -2.227 -4.586 1.00 80.50 105 TRP A C 1
ATOM 851 O O . TRP A 1 105 ? 10.740 -2.076 -4.522 1.00 80.50 105 TRP A O 1
ATOM 861 N N . TRP A 1 106 ? 8.673 -1.497 -3.859 1.00 69.12 106 TRP A N 1
ATOM 862 C CA . TRP A 1 106 ? 9.125 -0.346 -3.062 1.00 69.12 106 TRP A CA 1
ATOM 863 C C . TRP A 1 106 ? 10.062 -0.705 -1.907 1.00 69.12 106 TRP A C 1
ATOM 865 O O . TRP A 1 106 ? 10.837 0.144 -1.486 1.00 69.12 106 TRP A O 1
ATOM 875 N N . ASN A 1 107 ? 10.006 -1.946 -1.408 1.00 65.62 107 ASN A N 1
ATOM 876 C CA . ASN A 1 107 ? 10.853 -2.415 -0.310 1.00 65.62 107 ASN A CA 1
ATOM 877 C C . ASN A 1 107 ? 11.627 -3.697 -0.662 1.00 65.62 107 ASN A C 1
ATOM 879 O O . ASN A 1 107 ? 11.721 -4.624 0.137 1.00 65.62 107 ASN A O 1
ATOM 883 N N . HIS A 1 108 ? 12.136 -3.782 -1.898 1.00 64.00 108 HIS A N 1
ATOM 884 C CA . HIS A 1 108 ? 12.890 -4.953 -2.361 1.00 64.00 108 HIS A CA 1
ATOM 885 C C . HIS A 1 108 ? 14.016 -5.365 -1.394 1.00 64.00 108 HIS A C 1
ATOM 887 O O . HIS A 1 108 ? 14.169 -6.550 -1.107 1.00 64.00 108 HIS A O 1
ATOM 893 N N . ASP A 1 109 ? 14.776 -4.394 -0.879 1.00 61.72 109 ASP A N 1
ATOM 894 C CA . ASP A 1 109 ? 16.001 -4.642 -0.109 1.00 61.72 109 ASP A CA 1
ATOM 895 C C . ASP A 1 109 ? 15.756 -5.301 1.261 1.00 61.72 109 ASP A C 1
ATOM 897 O O . ASP A 1 109 ? 16.662 -5.931 1.814 1.00 61.72 109 ASP A O 1
ATOM 901 N N . GLU A 1 110 ? 14.540 -5.206 1.802 1.00 56.66 110 GLU A N 1
ATOM 902 C CA . GLU A 1 110 ? 14.166 -5.816 3.084 1.00 56.66 110 GLU A CA 1
ATOM 903 C C . GLU A 1 110 ? 13.432 -7.157 2.929 1.00 56.66 110 GLU A C 1
ATOM 905 O O . GLU A 1 110 ? 13.240 -7.881 3.911 1.00 56.66 110 GLU A O 1
ATOM 910 N N . LEU A 1 111 ? 13.060 -7.537 1.702 1.00 61.16 111 LEU A N 1
ATOM 911 C CA . LEU A 1 111 ? 12.380 -8.799 1.422 1.00 61.16 111 LEU A CA 1
ATOM 912 C C . LEU A 1 111 ? 13.399 -9.943 1.303 1.00 61.16 111 LEU A C 1
ATOM 914 O O . LEU A 1 111 ? 14.205 -10.023 0.375 1.00 61.16 111 LEU A O 1
ATOM 918 N N . THR A 1 112 ? 13.381 -10.875 2.259 1.00 52.19 112 THR A N 1
ATOM 919 C CA . THR A 1 112 ? 14.309 -12.015 2.267 1.00 52.19 112 THR A CA 1
ATOM 920 C C . THR A 1 112 ? 13.756 -13.220 1.505 1.00 52.19 112 THR A C 1
ATOM 922 O O . THR A 1 112 ? 12.722 -13.760 1.883 1.00 52.19 112 THR A O 1
ATOM 925 N N . GLY A 1 113 ? 14.512 -13.745 0.532 1.00 54.44 113 GLY A N 1
ATOM 926 C CA . GLY A 1 113 ? 14.228 -15.047 -0.099 1.00 54.44 113 GLY A CA 1
ATOM 927 C C . GLY A 1 113 ? 13.441 -14.996 -1.412 1.00 54.44 113 GLY A C 1
ATOM 928 O O . GLY A 1 113 ? 12.942 -16.030 -1.858 1.00 54.44 113 GLY A O 1
ATOM 929 N N . GLU A 1 114 ? 13.364 -13.826 -2.040 1.00 58.91 114 GLU A N 1
ATOM 930 C CA . GLU A 1 114 ? 12.514 -13.592 -3.206 1.00 58.91 114 GLU A CA 1
ATOM 931 C C . GLU A 1 114 ? 13.089 -14.185 -4.508 1.00 58.91 114 GLU A C 1
ATOM 933 O O . GLU A 1 114 ? 14.272 -13.999 -4.824 1.00 58.91 114 GLU A O 1
ATOM 938 N N . PRO A 1 115 ? 12.282 -14.922 -5.292 1.00 54.69 115 PRO A N 1
ATOM 939 C CA . PRO A 1 115 ? 12.742 -15.538 -6.524 1.00 54.69 115 PRO A CA 1
ATOM 940 C C . PRO A 1 115 ? 12.898 -14.514 -7.658 1.00 54.69 115 PRO A C 1
ATOM 942 O O . PRO A 1 115 ? 11.997 -13.743 -7.966 1.00 54.69 115 PRO A O 1
ATOM 945 N N . GLY A 1 116 ? 14.031 -14.594 -8.359 1.00 62.28 116 GLY A N 1
ATOM 946 C CA . GLY A 1 116 ? 14.185 -14.041 -9.706 1.00 62.28 116 GLY A CA 1
ATOM 947 C C . GLY A 1 116 ? 14.194 -12.515 -9.884 1.00 62.28 116 GLY A C 1
ATOM 948 O O . GLY A 1 116 ? 13.778 -12.093 -10.968 1.00 62.28 116 GLY A O 1
ATOM 949 N N . PRO A 1 117 ? 14.678 -11.679 -8.936 1.00 81.44 117 PRO A N 1
ATOM 950 C CA . PRO A 1 117 ? 14.941 -10.287 -9.277 1.00 81.44 117 PRO A CA 1
ATOM 951 C C . PRO A 1 117 ? 16.003 -10.224 -10.378 1.00 81.44 117 PRO A C 1
ATOM 953 O O . PRO A 1 117 ? 16.952 -11.018 -10.405 1.00 81.44 117 PRO A O 1
ATOM 956 N N . ARG A 1 118 ? 15.855 -9.269 -11.293 1.00 86.94 118 ARG A N 1
ATOM 957 C CA . ARG A 1 118 ? 16.881 -8.959 -12.291 1.00 86.94 118 ARG A CA 1
ATOM 958 C C . ARG A 1 118 ? 17.182 -7.472 -12.290 1.00 86.94 118 ARG A C 1
ATOM 960 O O . ARG A 1 118 ? 16.313 -6.651 -12.018 1.00 86.94 118 ARG A O 1
ATOM 967 N N . THR A 1 119 ? 18.411 -7.138 -12.646 1.00 90.44 119 THR A N 1
ATOM 968 C CA . THR A 1 119 ? 18.841 -5.751 -12.794 1.00 90.44 119 THR A CA 1
ATOM 969 C C . THR A 1 119 ? 18.614 -5.284 -14.226 1.00 90.44 119 THR A C 1
ATOM 971 O O . THR A 1 119 ? 18.949 -5.998 -15.172 1.00 90.44 119 THR A O 1
ATOM 974 N N . VAL A 1 120 ? 18.069 -4.082 -14.375 1.00 93.00 120 VAL A N 1
ATOM 975 C CA . VAL A 1 120 ? 17.939 -3.354 -15.643 1.00 93.00 120 VAL A CA 1
ATOM 976 C C . VAL A 1 120 ? 18.713 -2.042 -15.561 1.00 93.00 120 VAL A C 1
ATOM 978 O O . VAL A 1 120 ? 18.995 -1.549 -14.469 1.00 93.00 120 VAL A O 1
ATOM 981 N N . LEU A 1 121 ? 19.074 -1.499 -16.717 1.00 93.69 121 LEU A N 1
ATOM 982 C CA . LEU A 1 121 ? 19.676 -0.177 -16.856 1.00 93.69 121 LEU A CA 1
ATOM 983 C C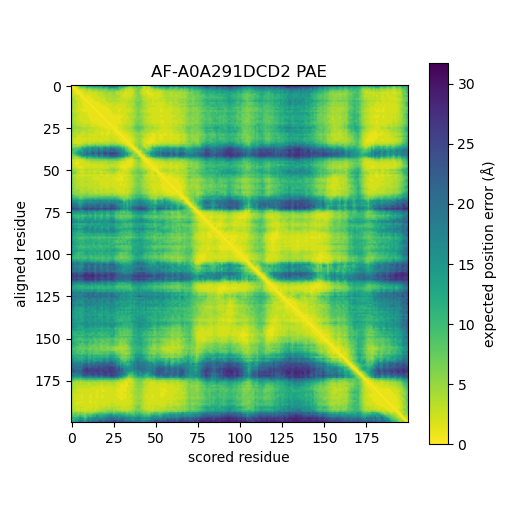 . LEU A 1 121 ? 18.567 0.853 -17.069 1.00 93.69 121 LEU A C 1
ATOM 985 O O . LEU A 1 121 ? 17.588 0.560 -17.763 1.00 93.69 121 LEU A O 1
ATOM 989 N N . VAL A 1 122 ? 18.726 2.035 -16.487 1.00 93.12 122 VAL A N 1
ATOM 990 C CA . VAL A 1 122 ? 17.764 3.136 -16.580 1.00 93.12 122 VAL A CA 1
ATOM 991 C C . VAL A 1 122 ? 18.420 4.316 -17.279 1.00 93.12 122 VAL A C 1
ATOM 993 O O . VAL A 1 122 ? 19.455 4.814 -16.837 1.00 93.12 122 VAL A O 1
ATOM 996 N N . ASP A 1 123 ? 17.797 4.767 -18.363 1.00 91.62 123 ASP A N 1
ATOM 997 C CA . ASP A 1 123 ? 18.173 6.004 -19.034 1.00 91.62 123 ASP A CA 1
ATOM 998 C C . ASP A 1 123 ? 17.397 7.185 -18.443 1.00 91.62 123 ASP A C 1
ATOM 1000 O O . ASP A 1 123 ? 16.204 7.362 -18.700 1.00 91.62 123 ASP A O 1
ATOM 1004 N N . ALA A 1 124 ? 18.100 7.996 -17.653 1.00 85.06 124 ALA A N 1
ATOM 1005 C CA . ALA A 1 124 ? 17.587 9.228 -17.058 1.00 85.06 124 ALA A CA 1
ATOM 1006 C C . ALA A 1 124 ? 17.715 10.458 -17.989 1.00 85.06 124 ALA A C 1
ATOM 1008 O O . ALA A 1 124 ? 17.524 11.592 -17.547 1.00 85.06 124 ALA A O 1
ATOM 1009 N N . GLY A 1 125 ? 18.049 10.256 -19.271 1.00 82.94 125 GLY A N 1
ATOM 1010 C CA . GLY A 1 125 ? 18.152 11.311 -20.282 1.00 82.94 125 GLY A CA 1
ATOM 1011 C C . GLY A 1 125 ? 19.532 11.967 -20.379 1.00 82.94 125 GLY A C 1
ATOM 1012 O O . GLY A 1 125 ? 19.629 13.114 -20.819 1.00 82.94 125 GLY A O 1
ATOM 1013 N N . TYR A 1 126 ? 20.586 11.270 -19.942 1.00 80.44 126 TYR A N 1
ATOM 1014 C CA . TYR A 1 126 ? 21.971 11.749 -20.042 1.00 80.44 126 TYR A CA 1
ATOM 1015 C C . TYR A 1 126 ? 22.651 11.346 -21.356 1.00 80.44 126 TYR A C 1
ATOM 1017 O O . TYR A 1 126 ? 23.424 12.140 -21.888 1.00 80.44 126 TYR A O 1
ATOM 1025 N N . ALA A 1 127 ? 22.341 10.156 -21.878 1.00 85.50 127 ALA A N 1
ATOM 1026 C CA . ALA A 1 127 ? 22.891 9.644 -23.130 1.00 85.50 127 ALA A CA 1
ATOM 1027 C C . ALA A 1 127 ? 22.064 10.131 -24.328 1.00 85.50 127 ALA A C 1
ATOM 1029 O O . ALA A 1 127 ? 20.836 10.234 -24.245 1.00 85.50 127 ALA A O 1
ATOM 1030 N N . ASP A 1 128 ? 22.721 10.425 -25.450 1.00 88.50 128 ASP A N 1
ATOM 1031 C CA . ASP A 1 128 ? 22.018 10.761 -26.687 1.00 88.50 128 ASP A CA 1
ATOM 1032 C C . ASP A 1 128 ? 21.664 9.513 -27.523 1.00 88.50 128 ASP A C 1
ATOM 1034 O O . ASP A 1 128 ? 21.977 8.373 -27.176 1.00 88.50 128 ASP A O 1
ATOM 1038 N N . GLU A 1 129 ? 20.948 9.709 -28.634 1.00 85.94 129 GLU A N 1
ATOM 1039 C CA . GLU A 1 129 ? 20.505 8.599 -29.489 1.00 85.94 129 GLU A CA 1
ATOM 1040 C C . GLU A 1 129 ? 21.683 7.827 -30.116 1.00 85.94 129 GLU A C 1
ATOM 1042 O O . GLU A 1 129 ? 21.594 6.606 -30.290 1.00 85.94 129 GLU A O 1
ATOM 1047 N N . ASP A 1 130 ? 22.793 8.505 -30.422 1.00 88.19 130 ASP A N 1
ATOM 1048 C CA . ASP A 1 130 ? 23.976 7.871 -31.002 1.00 88.19 130 ASP A CA 1
ATOM 1049 C C . ASP A 1 130 ? 24.654 6.974 -29.952 1.00 88.19 130 ASP A C 1
ATOM 1051 O O . ASP A 1 130 ? 24.990 5.821 -30.256 1.00 88.19 130 ASP A O 1
ATOM 1055 N N . ASP A 1 131 ? 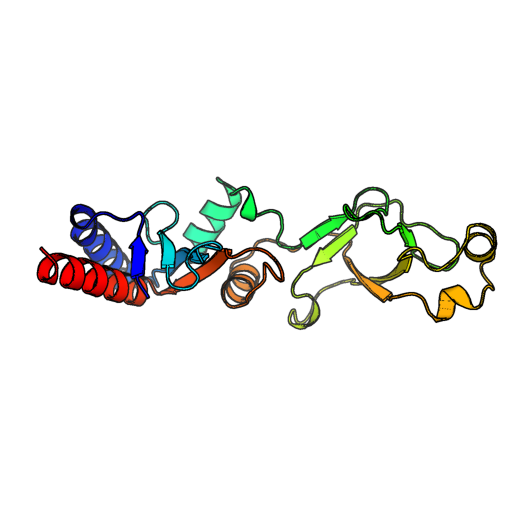24.752 7.440 -28.704 1.00 88.31 131 ASP A N 1
ATOM 1056 C CA . ASP A 1 131 ? 25.270 6.669 -27.570 1.00 88.31 131 ASP A CA 1
ATOM 1057 C C . ASP A 1 131 ? 24.407 5.439 -27.263 1.00 88.31 131 ASP A C 1
ATOM 1059 O O . ASP A 1 131 ? 24.919 4.319 -27.144 1.00 88.31 131 ASP A O 1
ATOM 1063 N N . LEU A 1 132 ? 23.082 5.615 -27.218 1.00 87.44 132 LEU A N 1
ATOM 1064 C CA . LEU A 1 132 ? 22.122 4.537 -26.957 1.00 87.44 132 LEU A CA 1
ATOM 1065 C C . LEU A 1 132 ? 22.080 3.494 -28.089 1.00 87.44 132 LEU A C 1
ATOM 1067 O O . LEU A 1 132 ? 21.774 2.313 -27.877 1.00 87.44 132 LEU A O 1
ATOM 1071 N N . SER A 1 133 ? 22.413 3.890 -29.316 1.00 88.56 133 SER A N 1
ATOM 1072 C CA . SER A 1 133 ? 22.495 2.961 -30.447 1.00 88.56 133 SER A CA 1
ATOM 1073 C C . SER A 1 133 ? 23.769 2.100 -30.437 1.00 88.56 133 SER A C 1
ATOM 1075 O O . SER A 1 133 ? 23.805 1.045 -31.082 1.00 88.56 133 SER A O 1
ATOM 1077 N N . ASN A 1 134 ? 24.804 2.514 -29.696 1.00 91.12 134 ASN A N 1
ATOM 1078 C CA . ASN A 1 134 ? 26.092 1.836 -29.618 1.00 91.12 134 ASN A CA 1
ATOM 1079 C C . ASN A 1 134 ? 26.216 0.997 -28.328 1.00 91.12 134 ASN A C 1
ATOM 1081 O O . ASN A 1 134 ? 26.472 1.551 -27.259 1.00 91.12 134 ASN A O 1
ATOM 1085 N N . PRO A 1 135 ? 26.176 -0.347 -28.397 1.00 90.88 135 PRO A N 1
ATOM 1086 C CA . PRO A 1 135 ? 26.249 -1.208 -27.211 1.00 90.88 135 PRO A CA 1
ATOM 1087 C C . PRO A 1 135 ? 27.625 -1.211 -26.520 1.00 90.88 135 PRO A C 1
ATOM 1089 O O . PRO A 1 135 ? 27.791 -1.854 -25.486 1.00 90.88 135 PRO A O 1
ATOM 1092 N N . HIS A 1 136 ? 28.627 -0.549 -27.107 1.00 91.00 136 HIS A N 1
ATOM 1093 C CA . HIS A 1 136 ? 29.967 -0.375 -26.547 1.00 91.00 136 HIS A CA 1
ATOM 1094 C C . HIS A 1 136 ? 30.239 1.066 -26.091 1.00 91.00 136 HIS A C 1
ATOM 1096 O O . HIS A 1 136 ? 31.400 1.403 -25.864 1.00 91.00 136 HIS A O 1
ATOM 1102 N N . SER A 1 137 ? 29.211 1.920 -26.018 1.00 90.94 137 SER A N 1
ATOM 1103 C CA . SER A 1 137 ? 29.358 3.259 -25.442 1.00 90.94 137 SER A CA 1
ATOM 1104 C C . SER A 1 137 ? 29.722 3.172 -23.958 1.00 90.94 137 SER A C 1
ATOM 1106 O O . SER A 1 137 ? 29.244 2.280 -23.252 1.00 90.94 137 SER A O 1
ATOM 1108 N N . GLU A 1 138 ? 30.565 4.095 -23.499 1.00 90.56 138 GLU A N 1
ATOM 1109 C CA . GLU A 1 138 ? 30.938 4.216 -22.086 1.00 90.56 138 GLU A CA 1
ATOM 1110 C C . GLU A 1 138 ? 29.747 4.632 -21.212 1.00 90.56 138 GLU A C 1
ATOM 1112 O O . GLU A 1 138 ? 29.660 4.202 -20.065 1.00 90.56 138 GLU A O 1
ATOM 1117 N N . GLU A 1 139 ? 28.762 5.325 -21.792 1.00 89.50 139 GLU A N 1
ATOM 1118 C CA . GLU A 1 139 ? 27.535 5.752 -21.109 1.00 89.50 139 GLU A CA 1
ATOM 1119 C C . GLU A 1 139 ? 26.787 4.582 -20.443 1.00 89.50 139 GLU A C 1
ATOM 1121 O O . GLU A 1 139 ? 26.224 4.722 -19.359 1.00 89.50 139 GLU A O 1
ATOM 1126 N N . TRP A 1 140 ? 26.830 3.380 -21.035 1.00 91.38 140 TRP A N 1
ATOM 1127 C CA . TRP A 1 140 ? 26.195 2.187 -20.460 1.00 91.38 140 TRP A CA 1
ATOM 1128 C C . TRP A 1 140 ? 26.819 1.727 -19.139 1.00 91.38 140 TRP A C 1
ATOM 1130 O O . TRP A 1 140 ? 26.153 1.046 -18.352 1.00 91.38 140 TRP A O 1
ATOM 1140 N N . GLU A 1 141 ? 28.096 2.030 -18.896 1.00 87.75 141 GLU A N 1
ATOM 1141 C CA . GLU A 1 141 ? 28.764 1.671 -17.643 1.00 87.75 141 GLU A CA 1
ATOM 1142 C C . GLU A 1 141 ? 28.250 2.540 -16.486 1.00 87.75 141 GLU A C 1
ATOM 1144 O O . GLU A 1 141 ? 27.998 2.006 -15.393 1.00 87.75 141 GLU A O 1
ATOM 1149 N N . ASP A 1 142 ? 28.000 3.818 -16.785 1.00 87.00 142 ASP A N 1
ATOM 1150 C CA . ASP A 1 142 ? 27.583 4.873 -15.856 1.00 87.00 142 ASP A CA 1
ATOM 1151 C C . ASP A 1 142 ? 26.064 4.949 -15.628 1.00 87.00 142 ASP A C 1
ATOM 1153 O O . ASP A 1 142 ? 25.613 5.624 -14.701 1.00 87.00 142 ASP A O 1
ATOM 1157 N N . MET A 1 143 ? 25.264 4.216 -16.409 1.00 90.56 143 MET A N 1
ATOM 1158 C CA . MET A 1 143 ? 23.815 4.165 -16.212 1.00 90.56 143 MET A CA 1
ATOM 1159 C C . MET A 1 143 ? 23.407 3.629 -14.838 1.00 90.56 143 MET A C 1
ATOM 1161 O O . MET A 1 143 ? 23.984 2.679 -14.284 1.00 90.56 143 MET A O 1
ATOM 1165 N N . GLU A 1 1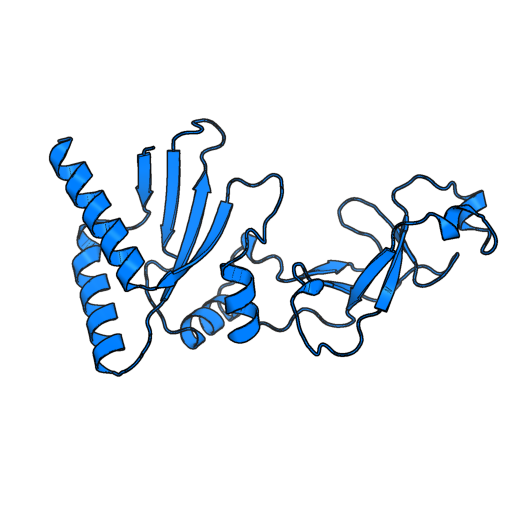44 ? 22.322 4.211 -14.328 1.00 90.25 144 GLU A N 1
ATOM 1166 C CA . GLU A 1 144 ? 21.668 3.749 -13.116 1.00 90.25 144 GLU A CA 1
ATOM 1167 C C . GLU A 1 144 ? 21.150 2.319 -13.303 1.00 90.25 144 GLU A C 1
ATOM 1169 O O . GLU A 1 144 ? 20.703 1.909 -14.378 1.00 90.25 144 GLU A O 1
ATO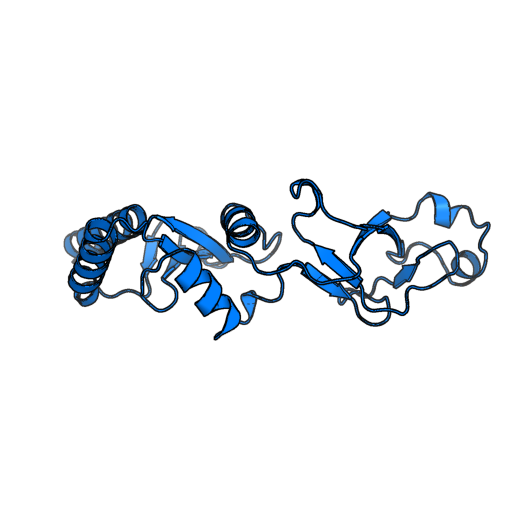M 1174 N N . ARG A 1 145 ? 21.249 1.536 -12.229 1.00 89.50 145 ARG A N 1
ATOM 1175 C CA . ARG A 1 145 ? 20.838 0.137 -12.189 1.00 89.50 145 ARG A CA 1
ATOM 1176 C C . ARG A 1 145 ? 19.670 0.001 -11.242 1.00 89.50 145 ARG A C 1
ATOM 1178 O O . ARG A 1 145 ? 19.781 0.359 -10.075 1.00 89.50 145 ARG A O 1
ATOM 1185 N N . LEU A 1 146 ? 18.592 -0.577 -11.746 1.00 87.94 146 LEU A N 1
ATOM 1186 C CA . LEU A 1 146 ? 17.368 -0.769 -10.991 1.00 87.94 146 LEU A CA 1
ATOM 1187 C C . LEU A 1 146 ? 17.035 -2.252 -10.893 1.00 87.94 146 LEU A C 1
ATOM 1189 O O . LEU A 1 146 ? 17.155 -2.994 -11.871 1.00 87.94 146 LEU A O 1
ATOM 1193 N N . THR A 1 147 ? 16.614 -2.688 -9.711 1.00 88.00 147 THR A N 1
ATOM 1194 C CA . THR A 1 147 ? 16.104 -4.044 -9.515 1.00 88.00 147 THR A CA 1
ATOM 1195 C C . THR A 1 147 ? 14.632 -4.097 -9.894 1.00 88.00 147 THR A C 1
ATOM 1197 O O . THR A 1 147 ? 13.826 -3.310 -9.403 1.00 88.00 147 THR A O 1
ATOM 1200 N N . VAL A 1 148 ? 14.281 -5.041 -10.766 1.00 88.56 148 VAL A N 1
ATOM 1201 C CA . VAL A 1 148 ? 12.906 -5.266 -11.216 1.00 88.56 148 VAL A CA 1
ATOM 1202 C C . VAL A 1 148 ? 12.518 -6.736 -11.118 1.00 88.56 148 VAL A C 1
ATOM 1204 O O . VAL A 1 148 ? 13.360 -7.639 -11.168 1.00 88.56 148 VAL A O 1
ATOM 1207 N N . HIS A 1 149 ? 11.212 -6.967 -11.048 1.00 87.94 149 HIS A N 1
ATOM 1208 C CA . HIS A 1 149 ? 10.585 -8.277 -10.937 1.00 87.94 149 HIS A CA 1
ATOM 1209 C C . HIS A 1 149 ? 9.701 -8.571 -12.146 1.00 87.94 149 HIS A C 1
ATOM 1211 O O . HIS A 1 149 ? 9.215 -7.661 -12.817 1.00 87.94 149 HIS A O 1
ATOM 1217 N N . SER A 1 150 ? 9.487 -9.857 -12.422 1.00 86.56 150 SER A N 1
ATOM 1218 C CA . SER A 1 150 ? 8.584 -10.322 -13.484 1.00 86.56 150 SER A CA 1
ATOM 1219 C C . SER A 1 150 ? 7.120 -10.402 -13.051 1.00 86.56 150 SER A C 1
ATOM 1221 O O . SER A 1 150 ? 6.251 -10.590 -13.895 1.00 86.56 150 SER A O 1
ATOM 1223 N N . GLU A 1 151 ? 6.852 -10.309 -11.750 1.00 84.75 151 GLU A N 1
ATOM 1224 C CA . GLU A 1 151 ? 5.515 -10.383 -11.162 1.00 84.75 151 GLU A CA 1
ATOM 1225 C C . GLU A 1 151 ? 5.337 -9.253 -10.132 1.00 84.75 151 GLU A C 1
ATOM 1227 O O . GLU A 1 151 ? 6.329 -8.809 -9.533 1.00 84.75 151 GLU A O 1
ATOM 1232 N N . PRO A 1 152 ? 4.100 -8.760 -9.926 1.00 80.44 152 PRO A N 1
ATOM 1233 C CA . PRO A 1 152 ? 3.830 -7.773 -8.888 1.00 80.44 152 PRO A CA 1
ATOM 1234 C C . PRO A 1 152 ? 4.089 -8.377 -7.507 1.00 80.44 152 PRO A C 1
ATOM 1236 O O . PRO A 1 152 ? 3.950 -9.589 -7.322 1.00 80.44 152 PRO A O 1
ATOM 1239 N N . LEU A 1 153 ? 4.421 -7.535 -6.525 1.00 76.62 153 LEU A N 1
ATOM 1240 C CA . LEU A 1 153 ? 4.583 -8.007 -5.152 1.00 76.62 153 LEU A CA 1
ATOM 1241 C C . LEU A 1 153 ? 3.250 -8.616 -4.679 1.00 76.62 153 LEU A C 1
ATOM 1243 O O . LEU A 1 153 ? 2.225 -7.923 -4.694 1.00 76.62 153 LEU A O 1
ATOM 1247 N N . PRO A 1 154 ? 3.216 -9.898 -4.269 1.00 75.94 154 PRO A N 1
ATOM 1248 C CA . PRO A 1 154 ? 1.973 -10.522 -3.864 1.00 75.94 154 PRO A CA 1
ATOM 1249 C C . PRO A 1 154 ? 1.480 -9.893 -2.565 1.00 75.94 154 PRO A C 1
ATOM 1251 O O . PRO A 1 154 ? 2.222 -9.746 -1.592 1.00 75.94 154 PRO A O 1
ATOM 1254 N N . LEU A 1 155 ? 0.193 -9.565 -2.533 1.00 74.69 155 LEU A N 1
ATOM 1255 C CA . LEU A 1 155 ? -0.449 -9.046 -1.340 1.00 74.69 155 LEU A CA 1
ATOM 1256 C C . LEU A 1 155 ? -0.678 -10.193 -0.343 1.00 74.69 155 LEU A C 1
ATOM 1258 O O . LEU A 1 155 ? -1.608 -10.989 -0.488 1.00 74.69 155 LEU A O 1
ATOM 1262 N N . THR A 1 156 ? 0.195 -10.287 0.656 1.00 76.94 156 THR A N 1
ATOM 1263 C CA . THR A 1 156 ? 0.150 -11.273 1.745 1.00 76.94 156 THR A CA 1
ATOM 1264 C C . THR A 1 156 ? 0.170 -10.553 3.092 1.00 76.94 156 THR A C 1
ATOM 1266 O O . THR A 1 156 ? 0.564 -9.394 3.167 1.00 76.94 156 THR A O 1
ATOM 1269 N N . VAL A 1 157 ? -0.230 -11.227 4.177 1.00 76.38 157 VAL A N 1
ATOM 1270 C CA . VAL A 1 157 ? -0.154 -10.656 5.539 1.00 76.38 157 VAL A CA 1
ATOM 1271 C C . VAL A 1 157 ? 1.278 -10.248 5.912 1.00 76.38 157 VAL A C 1
ATOM 1273 O O . VAL A 1 157 ? 1.484 -9.221 6.557 1.00 76.38 157 VAL A O 1
ATOM 1276 N N . GLU A 1 158 ? 2.264 -11.037 5.488 1.00 75.06 158 GLU A N 1
ATOM 1277 C CA . GLU A 1 158 ? 3.687 -10.779 5.725 1.00 75.06 158 GLU A CA 1
ATOM 1278 C C . GLU A 1 158 ? 4.146 -9.502 5.009 1.00 75.06 158 GLU A C 1
ATOM 1280 O O . GLU A 1 158 ? 4.645 -8.582 5.656 1.00 75.06 158 GLU A O 1
ATOM 1285 N N . ASN A 1 159 ? 3.852 -9.387 3.711 1.00 71.06 159 ASN A N 1
ATOM 1286 C CA . ASN A 1 159 ? 4.221 -8.219 2.908 1.00 71.06 159 ASN A CA 1
ATOM 1287 C C . ASN A 1 159 ? 3.463 -6.957 3.345 1.00 71.06 159 ASN A C 1
ATOM 1289 O O . ASN A 1 159 ? 4.024 -5.864 3.367 1.00 71.06 159 ASN A O 1
ATOM 1293 N N . LEU A 1 160 ? 2.202 -7.106 3.756 1.00 70.69 160 LEU A N 1
ATOM 1294 C CA . LEU A 1 160 ? 1.371 -6.020 4.274 1.00 70.69 160 LEU A CA 1
ATOM 1295 C C . LEU A 1 160 ? 1.910 -5.472 5.606 1.00 70.69 160 LEU A C 1
ATOM 1297 O O . LEU A 1 160 ? 1.907 -4.263 5.820 1.00 70.69 160 LEU A O 1
ATOM 1301 N N . SER A 1 161 ? 2.428 -6.344 6.473 1.00 65.38 161 SER A N 1
ATOM 1302 C CA . SER A 1 161 ? 3.004 -5.939 7.761 1.00 65.38 161 SER A CA 1
ATOM 1303 C C . SER A 1 161 ? 4.299 -5.135 7.602 1.00 65.38 161 SER A C 1
ATOM 1305 O O . SER A 1 161 ? 4.500 -4.185 8.348 1.00 65.38 161 SER A O 1
ATOM 1307 N N . VAL A 1 162 ? 5.149 -5.484 6.628 1.00 63.44 162 VAL A N 1
ATOM 1308 C CA . VAL A 1 162 ? 6.384 -4.741 6.301 1.00 63.44 162 VAL A CA 1
ATOM 1309 C C . VAL A 1 162 ? 6.068 -3.398 5.627 1.00 63.44 162 VAL A C 1
ATOM 1311 O O . VAL A 1 162 ? 6.713 -2.388 5.886 1.00 63.44 162 VAL A O 1
ATOM 1314 N N . TYR A 1 163 ? 5.036 -3.363 4.785 1.00 60.25 163 TYR A N 1
ATOM 1315 C CA . TYR A 1 163 ? 4.631 -2.165 4.050 1.00 60.25 163 TYR A CA 1
ATOM 1316 C C . TYR A 1 163 ? 4.033 -1.069 4.937 1.00 60.25 163 TYR A C 1
ATOM 1318 O O . TYR A 1 163 ? 4.235 0.115 4.701 1.00 60.25 163 TYR A O 1
ATOM 1326 N N . MET A 1 164 ? 3.273 -1.456 5.959 1.00 61.91 164 MET A N 1
ATOM 1327 C CA . MET A 1 164 ? 2.511 -0.515 6.782 1.00 61.91 164 MET A CA 1
ATOM 1328 C C . MET A 1 164 ? 3.298 0.065 7.967 1.00 61.91 164 MET A C 1
ATOM 1330 O O . MET A 1 164 ? 2.754 0.864 8.735 1.00 61.91 164 MET A O 1
ATOM 1334 N N . THR A 1 165 ? 4.557 -0.346 8.149 1.00 51.81 165 THR A N 1
ATOM 1335 C CA . THR A 1 165 ? 5.480 0.240 9.132 1.00 51.81 165 THR A CA 1
ATOM 1336 C C . THR A 1 165 ? 6.329 1.358 8.539 1.00 51.81 165 THR A C 1
ATOM 1338 O O . THR A 1 165 ? 6.638 2.318 9.248 1.00 51.81 165 THR A O 1
ATOM 1341 N N . GLU A 1 166 ? 6.636 1.278 7.248 1.00 48.25 166 GLU A N 1
ATOM 1342 C CA . GLU A 1 166 ? 7.537 2.193 6.553 1.00 48.25 166 GLU A CA 1
ATOM 1343 C C . GLU A 1 166 ? 6.790 3.376 5.912 1.00 48.25 166 GLU A C 1
ATOM 1345 O O . GLU A 1 166 ? 5.595 3.317 5.613 1.00 48.25 166 GLU A O 1
ATOM 1350 N N . GLU A 1 167 ? 7.489 4.490 5.698 1.00 46.00 167 GLU A N 1
ATOM 1351 C CA . GLU A 1 167 ? 6.998 5.644 4.929 1.00 46.00 167 GLU A CA 1
ATOM 1352 C C . GLU A 1 167 ? 6.965 5.304 3.422 1.00 46.00 167 GLU A C 1
ATOM 1354 O O . GLU A 1 167 ? 7.571 5.994 2.613 1.00 46.00 167 GLU A O 1
ATOM 1359 N N . VAL A 1 168 ? 6.302 4.211 3.016 1.00 42.28 168 VAL A N 1
ATOM 1360 C CA . VAL A 1 168 ? 6.430 3.625 1.659 1.00 42.28 168 VAL A CA 1
ATOM 1361 C C . VAL A 1 168 ? 5.861 4.519 0.544 1.00 42.28 168 VAL A C 1
ATOM 1363 O O . VAL A 1 168 ? 6.080 4.275 -0.638 1.00 42.28 168 VAL A O 1
ATOM 1366 N N . PHE A 1 169 ? 5.220 5.630 0.896 1.00 43.22 169 PHE A N 1
ATOM 1367 C CA . PHE A 1 169 ? 4.818 6.680 -0.038 1.00 43.22 169 PHE A CA 1
ATOM 1368 C C . PHE A 1 169 ? 5.751 7.881 0.117 1.00 43.22 169 PHE A C 1
ATOM 1370 O O . PHE A 1 169 ? 5.421 8.879 0.754 1.00 43.22 169 PHE A O 1
ATOM 1377 N N . THR A 1 170 ? 6.975 7.766 -0.398 1.00 33.66 170 THR A N 1
ATOM 1378 C CA . THR A 1 170 ? 7.992 8.796 -0.165 1.00 33.66 170 THR A CA 1
ATOM 1379 C C . THR A 1 170 ? 7.845 10.040 -1.054 1.00 33.66 170 THR A C 1
ATOM 1381 O O . THR A 1 170 ? 7.444 10.011 -2.216 1.00 33.66 170 THR A O 1
ATOM 1384 N N . GLN A 1 171 ? 8.299 11.141 -0.450 1.00 34.19 171 GLN A N 1
ATOM 1385 C CA . GLN A 1 171 ? 8.921 12.349 -1.003 1.00 34.19 171 GLN A CA 1
ATOM 1386 C C . GLN A 1 171 ? 8.064 13.606 -1.215 1.00 34.19 171 GLN A C 1
ATOM 1388 O O . GLN A 1 171 ? 8.580 14.693 -0.955 1.00 34.19 171 GLN A O 1
ATOM 1393 N N . TYR A 1 172 ? 6.783 13.510 -1.588 1.00 39.12 172 TYR A N 1
ATOM 1394 C CA . TYR A 1 172 ? 5.956 14.711 -1.853 1.00 39.12 172 TYR A CA 1
ATOM 1395 C C . TYR A 1 172 ? 4.493 14.634 -1.411 1.00 39.12 172 TYR A C 1
ATOM 1397 O O . TYR A 1 172 ? 3.741 15.576 -1.662 1.00 39.12 172 TYR A O 1
ATOM 1405 N N . GLN A 1 173 ? 4.075 13.544 -0.773 1.00 50.38 173 GLN A N 1
ATOM 1406 C CA . GLN A 1 173 ? 2.711 13.420 -0.280 1.00 50.38 173 GLN A CA 1
ATOM 1407 C C . GLN A 1 173 ? 2.716 13.408 1.235 1.00 50.38 173 GLN A C 1
ATOM 1409 O O . GLN A 1 173 ? 3.435 12.653 1.878 1.00 50.38 173 GLN A O 1
ATOM 1414 N N . ASP A 1 174 ? 1.897 14.282 1.791 1.00 57.25 174 ASP A N 1
ATOM 1415 C CA . ASP A 1 174 ? 1.679 14.408 3.215 1.00 57.25 174 ASP A CA 1
ATOM 1416 C C . ASP A 1 174 ? 0.960 13.191 3.836 1.00 57.25 174 ASP A C 1
ATOM 1418 O O . ASP A 1 174 ? 0.660 13.231 5.023 1.00 57.25 174 ASP A O 1
ATOM 1422 N N . GLU A 1 175 ? 0.676 12.128 3.073 1.00 62.59 175 GLU A N 1
ATOM 1423 C CA . GLU A 1 175 ? -0.164 10.987 3.454 1.00 62.59 175 GLU A CA 1
ATOM 1424 C C . GLU A 1 175 ? 0.659 9.713 3.733 1.00 62.59 175 GLU A C 1
ATOM 1426 O O . GLU A 1 175 ? 1.464 9.278 2.913 1.00 62.59 175 GLU A O 1
ATOM 1431 N N . ARG A 1 176 ? 0.427 9.079 4.887 1.00 71.69 176 ARG A N 1
ATOM 1432 C CA . ARG A 1 176 ? 1.016 7.800 5.313 1.00 71.69 176 ARG A CA 1
ATOM 1433 C C . ARG A 1 176 ? -0.085 6.780 5.584 1.00 71.69 176 ARG A C 1
ATOM 1435 O O . ARG A 1 176 ? -1.076 7.116 6.222 1.00 71.69 176 ARG A O 1
ATOM 1442 N N . ILE A 1 177 ? 0.112 5.524 5.182 1.00 75.69 177 ILE A N 1
ATOM 1443 C CA . ILE A 1 177 ? -0.756 4.402 5.575 1.00 75.69 177 ILE A CA 1
ATOM 1444 C C . ILE A 1 177 ? -0.092 3.646 6.727 1.00 75.69 177 ILE A C 1
ATOM 1446 O O . ILE A 1 177 ? 1.047 3.211 6.603 1.00 75.69 177 ILE A O 1
ATOM 1450 N N . GLU A 1 178 ? -0.802 3.470 7.837 1.00 77.88 178 GLU A N 1
ATOM 1451 C CA . GLU A 1 178 ? -0.286 2.850 9.058 1.00 77.88 178 GLU A CA 1
ATOM 1452 C C . GLU A 1 178 ? -1.149 1.662 9.488 1.00 77.88 178 GLU A C 1
ATOM 1454 O O . GLU A 1 178 ? -2.380 1.744 9.498 1.00 77.88 178 GLU A O 1
ATOM 1459 N N . LEU A 1 179 ? -0.499 0.577 9.916 1.00 81.88 179 LEU A N 1
ATOM 1460 C CA . LEU A 1 179 ? -1.146 -0.549 10.587 1.00 81.88 179 LEU A CA 1
ATOM 1461 C C . LEU A 1 179 ? -0.915 -0.447 12.082 1.00 81.88 179 LEU A C 1
ATOM 1463 O O . LEU A 1 179 ? 0.180 -0.708 12.581 1.00 81.88 179 LEU A O 1
ATOM 1467 N N . ILE A 1 180 ? -1.959 -0.076 12.805 1.00 86.19 180 ILE A N 1
ATOM 1468 C CA . ILE A 1 180 ? -1.855 0.243 14.224 1.00 86.19 180 ILE A CA 1
ATOM 1469 C C . ILE A 1 180 ? -2.674 -0.779 15.018 1.00 86.19 180 ILE A C 1
ATOM 1471 O O . ILE A 1 180 ? -3.794 -1.106 14.617 1.00 86.19 180 ILE A O 1
ATOM 1475 N N . PRO A 1 181 ? -2.170 -1.309 16.148 1.00 91.31 181 PRO A N 1
ATOM 1476 C CA . PRO A 1 181 ? -2.987 -2.116 17.048 1.00 91.31 181 PRO A CA 1
ATOM 1477 C C . PRO A 1 181 ? -4.272 -1.375 17.434 1.00 91.31 181 PRO A C 1
ATOM 1479 O O . PRO A 1 181 ? -4.225 -0.211 17.835 1.00 91.31 181 PRO A O 1
ATOM 1482 N N . ALA A 1 182 ? -5.425 -2.044 17.373 1.00 93.06 182 ALA A N 1
ATOM 1483 C CA . ALA A 1 182 ? -6.713 -1.376 17.585 1.00 93.06 182 ALA A CA 1
ATOM 1484 C C . ALA A 1 182 ? -6.821 -0.711 18.971 1.00 93.06 182 ALA A C 1
ATOM 1486 O O . ALA A 1 182 ? -7.441 0.340 19.112 1.00 93.06 182 ALA A O 1
ATOM 1487 N N . ARG A 1 183 ? -6.162 -1.280 19.991 1.00 92.56 183 ARG A N 1
ATOM 1488 C CA . ARG A 1 183 ? -6.072 -0.688 21.336 1.00 92.56 183 ARG A CA 1
ATOM 1489 C C . ARG A 1 183 ? -5.388 0.677 21.342 1.00 92.56 183 ARG A C 1
ATOM 1491 O O . ARG A 1 183 ? -5.901 1.585 21.982 1.00 92.56 183 ARG A O 1
ATOM 1498 N N . GLN A 1 184 ? -4.304 0.834 20.588 1.00 93.25 184 GLN A N 1
ATOM 1499 C CA . GLN A 1 184 ? -3.609 2.113 20.476 1.00 93.25 184 GLN A CA 1
ATOM 1500 C C . GLN A 1 184 ? -4.488 3.154 19.766 1.00 93.25 184 GLN A C 1
ATOM 1502 O O . GLN A 1 184 ? -4.590 4.285 20.227 1.00 93.25 184 GLN A O 1
ATOM 1507 N N . VAL A 1 185 ? -5.204 2.774 18.700 1.00 91.94 185 VAL A N 1
ATOM 1508 C CA . VAL A 1 185 ? -6.145 3.695 18.031 1.00 91.94 185 VAL A CA 1
ATOM 1509 C C . VAL A 1 185 ? -7.297 4.102 18.954 1.00 91.94 185 VAL A C 1
ATOM 1511 O O . VAL A 1 185 ? -7.694 5.263 18.966 1.00 91.94 185 VAL A O 1
ATOM 1514 N N . LEU A 1 186 ? -7.828 3.176 19.758 1.00 94.50 186 LEU A N 1
ATOM 1515 C CA . LEU A 1 186 ? -8.858 3.492 20.753 1.00 94.50 186 LEU A CA 1
ATOM 1516 C C . LEU A 1 186 ? -8.362 4.470 21.825 1.00 94.50 186 LEU A C 1
ATOM 1518 O O . LEU A 1 186 ? -9.127 5.344 22.237 1.00 94.50 186 LEU A O 1
ATOM 1522 N N . GLU A 1 187 ? -7.115 4.328 22.277 1.00 94.06 187 GLU A N 1
ATOM 1523 C CA . GLU A 1 187 ? -6.477 5.274 23.198 1.00 94.06 187 GLU A CA 1
ATOM 1524 C C . GLU A 1 187 ? -6.390 6.668 22.560 1.00 94.06 187 GLU A C 1
ATOM 1526 O O . GLU A 1 187 ? -6.906 7.626 23.136 1.00 94.06 187 GLU A O 1
ATOM 1531 N N . GLU A 1 188 ? -5.874 6.768 21.329 1.00 92.69 188 GLU A N 1
ATOM 1532 C CA . GLU A 1 188 ? -5.776 8.039 20.593 1.00 92.69 188 GLU A CA 1
ATOM 1533 C C . GLU A 1 188 ? -7.147 8.710 20.379 1.00 92.69 188 GLU A C 1
ATOM 1535 O O . GLU A 1 188 ? -7.290 9.915 20.591 1.00 92.69 188 GLU A O 1
ATOM 1540 N N . LEU A 1 189 ? -8.177 7.946 19.997 1.00 92.56 189 LEU A N 1
ATOM 1541 C CA . LEU A 1 189 ? -9.541 8.462 19.825 1.00 92.56 189 LEU A CA 1
ATOM 1542 C C . LEU A 1 189 ? -10.141 8.947 21.151 1.00 92.56 189 LEU A C 1
ATOM 1544 O O . LEU A 1 189 ? -10.794 9.989 21.194 1.00 92.56 189 LEU A O 1
ATOM 1548 N N . THR A 1 190 ? -9.915 8.211 22.241 1.00 92.50 190 THR A N 1
ATOM 1549 C CA . THR A 1 190 ? -10.420 8.585 23.570 1.00 92.50 190 THR A CA 1
ATOM 1550 C C . THR A 1 190 ? -9.792 9.894 24.044 1.00 92.50 190 THR A C 1
ATOM 1552 O O . THR A 1 190 ? -10.501 10.779 24.522 1.00 92.50 190 THR A O 1
ATOM 1555 N N . GLU A 1 191 ? -8.475 10.042 23.881 1.00 90.19 191 GLU A N 1
ATOM 1556 C CA . GLU A 1 191 ? -7.765 11.281 24.205 1.00 90.19 191 GLU A CA 1
ATOM 1557 C C . GLU A 1 191 ? -8.237 12.452 23.335 1.00 90.19 191 GLU A C 1
ATOM 1559 O O . GLU A 1 191 ? -8.470 13.546 23.852 1.00 90.19 191 GLU A O 1
ATOM 1564 N N . HIS A 1 192 ? -8.436 12.219 22.034 1.00 88.75 192 HIS A N 1
ATOM 1565 C CA . HIS A 1 192 ? -8.916 13.230 21.095 1.00 88.75 192 HIS A CA 1
ATOM 1566 C C . HIS A 1 192 ? -10.275 13.819 21.509 1.00 88.75 192 HIS A C 1
ATOM 1568 O O . HIS A 1 192 ? -10.412 15.040 21.603 1.00 88.75 192 HIS A O 1
ATOM 1574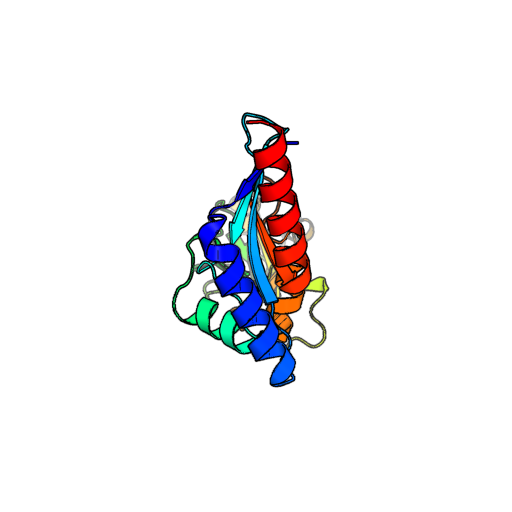 N N . PHE A 1 193 ? -11.269 12.977 21.813 1.00 88.94 193 PHE A N 1
ATOM 1575 C CA . PHE A 1 193 ? -12.598 13.458 22.214 1.00 88.94 193 PHE A CA 1
ATOM 1576 C C . PHE A 1 193 ? -12.611 14.076 23.620 1.00 88.94 193 PHE A C 1
ATOM 1578 O O . PHE A 1 193 ? -13.342 15.039 23.868 1.00 88.94 193 PHE A O 1
ATOM 1585 N N . ALA A 1 194 ? -11.763 13.592 24.535 1.00 86.38 194 ALA A N 1
ATOM 1586 C CA . ALA A 1 194 ? -11.603 14.217 25.847 1.00 86.38 194 ALA A CA 1
ATOM 1587 C C . ALA A 1 194 ? -11.087 15.663 25.725 1.00 86.38 194 ALA A C 1
ATOM 1589 O O . ALA A 1 194 ? -11.628 16.561 26.366 1.00 86.38 194 ALA A O 1
ATOM 1590 N N . GLN A 1 195 ? -10.105 15.907 24.850 1.00 80.56 195 GLN A N 1
ATOM 1591 C CA . GLN A 1 195 ? -9.551 17.245 24.608 1.00 80.56 195 GLN A CA 1
ATOM 1592 C C . GLN A 1 195 ? -10.548 18.198 23.933 1.00 80.56 195 GLN A C 1
ATOM 1594 O O . GLN A 1 195 ? -10.535 19.390 24.228 1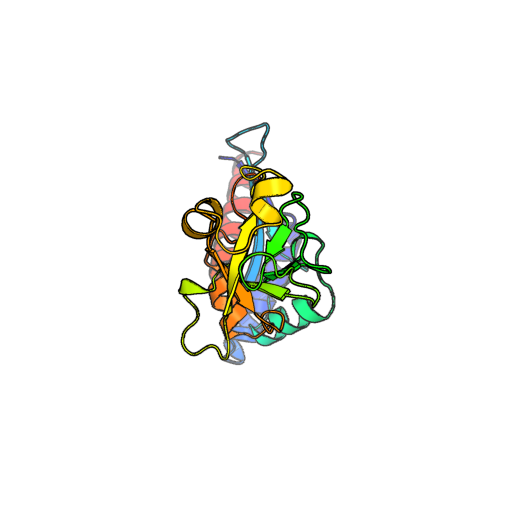.00 80.56 195 GLN A O 1
ATOM 1599 N N . GLN A 1 196 ? -11.428 17.695 23.059 1.00 72.75 196 GLN A N 1
ATOM 1600 C CA . GLN A 1 196 ? -12.502 18.509 22.471 1.00 72.75 196 GLN A CA 1
ATOM 1601 C C . GLN A 1 196 ? -13.508 18.976 23.529 1.00 72.75 196 GLN A C 1
ATOM 1603 O O . GLN A 1 196 ? -13.938 20.123 23.503 1.00 72.75 196 GLN A O 1
ATOM 1608 N N . THR A 1 197 ? -13.805 18.127 24.516 1.00 65.44 197 THR A N 1
ATOM 1609 C CA . THR A 1 197 ? -14.732 18.457 25.611 1.00 65.44 197 THR A CA 1
ATOM 1610 C C . THR A 1 197 ? -14.177 19.534 26.558 1.00 65.44 197 THR A C 1
ATOM 1612 O O . THR A 1 197 ? -14.943 20.229 27.216 1.00 65.44 197 THR A O 1
ATOM 1615 N N . GLU A 1 198 ? -12.851 19.684 26.654 1.00 60.97 198 GLU A N 1
ATOM 1616 C CA . GLU A 1 198 ? -12.197 20.715 27.480 1.00 60.97 198 GLU A CA 1
ATOM 1617 C C . GLU A 1 198 ? -12.064 22.078 26.774 1.00 60.97 198 GLU A C 1
ATOM 1619 O O . GLU A 1 198 ? -11.727 23.073 27.422 1.00 60.97 198 GLU A O 1
ATOM 1624 N N . GLN A 1 199 ? -12.290 22.127 25.456 1.00 55.97 199 GLN A N 1
ATOM 1625 C CA . GLN A 1 199 ? -12.183 23.339 24.635 1.00 55.97 199 GLN A CA 1
ATOM 1626 C C . GLN A 1 199 ? -13.537 24.010 24.337 1.00 55.97 199 GLN A C 1
ATOM 1628 O O . GLN A 1 199 ? -13.532 25.158 23.880 1.00 55.97 199 GLN A O 1
ATOM 1633 N N . ASP A 1 200 ? -14.650 23.331 24.632 1.00 47.97 200 ASP A N 1
ATOM 1634 C CA . ASP A 1 200 ? -16.032 23.846 24.580 1.00 47.97 200 ASP A CA 1
ATOM 1635 C C . ASP A 1 200 ? -16.489 24.468 25.918 1.00 47.97 200 ASP A C 1
ATOM 1637 O O . ASP A 1 200 ? -17.238 25.478 25.881 1.00 47.97 200 ASP A O 1
#

pLDDT: mean 80.27, std 14.81, range [33.66, 96.19]